Protein AF-A0A6N7NSV5-F1 (afdb_monomer_lite)

Radius of gyration: 31.96 Å; chains: 1; bounding box: 86×62×90 Å

Foldseek 3Di:
DDPPPDDPPLLVVLVVLLVCQQPDDLVVSLVVVVPDVQLVDPVSVQSSLVSNLVCLLVDQGAGALSSLVSSCVSNVVVPPPPPDDPVSSVVSSLLNNLLSCLQVLVLVVNQVSCVVVVLDHDDSVLSSVLSVQFQDDDDLVVLLVQPLDVVNLVSNVSVVCSSCVNVVHDHHPNGDPVSVVLSVVCPDLQDQDPSQLSSLLVNLQVVLVVLQVVLVVVLVVCVVVVNNPSSVCSNVVSNVVSVVSNVCSNCVSVVSNLLCLLAPDLDPDPCSVVSLCPLLVLLVVLCCCVPVVVNNVVSLVSLVVSLVSLVSNVCVPVVNVPDDVVVCPVVVVCSSPSVSSSVNSVVSSVVVVVVVVVVVVVVPDDDPPPDPDD

Structure (mmCIF, N/CA/C/O backbone):
data_AF-A0A6N7NSV5-F1
#
_entry.id   AF-A0A6N7NSV5-F1
#
loop_
_atom_site.group_PDB
_atom_site.id
_atom_site.type_symbol
_atom_site.label_atom_id
_atom_site.label_alt_id
_atom_site.label_comp_id
_atom_site.label_asym_id
_atom_site.label_entity_id
_atom_site.label_seq_id
_atom_site.pdbx_PDB_ins_code
_atom_site.Cartn_x
_atom_site.Cartn_y
_atom_site.Cartn_z
_atom_site.occupancy
_atom_site.B_iso_or_equiv
_atom_site.auth_seq_id
_atom_site.auth_comp_id
_atom_site.auth_asym_id
_atom_site.auth_atom_id
_atom_site.pdbx_PDB_model_num
ATOM 1 N N . MET A 1 1 ? -36.010 12.211 45.198 1.00 38.59 1 MET A N 1
ATOM 2 C CA . MET A 1 1 ? -36.620 11.331 44.182 1.00 38.59 1 MET A CA 1
ATOM 3 C C . MET A 1 1 ? -37.329 12.228 43.184 1.00 38.59 1 MET A C 1
ATOM 5 O O . MET A 1 1 ? -38.408 12.709 43.490 1.00 38.59 1 MET A O 1
ATOM 9 N N . ALA A 1 2 ? -36.672 12.570 42.079 1.00 41.06 2 ALA A N 1
ATOM 10 C CA . ALA A 1 2 ? -37.303 13.319 40.998 1.00 41.06 2 ALA A CA 1
ATOM 11 C C . ALA A 1 2 ? -37.748 12.290 39.957 1.00 41.06 2 ALA A C 1
ATOM 13 O O . ALA A 1 2 ? -36.903 11.655 39.325 1.00 41.06 2 ALA A O 1
ATOM 14 N N . GLU A 1 3 ? -39.054 12.055 39.854 1.00 41.25 3 GLU A N 1
ATOM 15 C CA . GLU A 1 3 ? -39.609 11.305 38.733 1.00 41.25 3 GLU A CA 1
ATOM 16 C C . GLU A 1 3 ? -39.328 12.105 37.459 1.00 41.25 3 GLU A C 1
ATOM 18 O O . GLU A 1 3 ? -39.707 13.267 37.332 1.00 41.25 3 GLU A O 1
ATOM 23 N N . LEU A 1 4 ? -38.582 11.497 36.537 1.00 51.41 4 LEU A N 1
ATOM 24 C CA . LEU A 1 4 ? -38.362 12.023 35.194 1.00 51.41 4 LEU A CA 1
ATOM 25 C C . LEU A 1 4 ? -39.694 11.942 34.427 1.00 51.41 4 LEU A C 1
ATOM 27 O O . LEU A 1 4 ? -39.936 10.992 33.685 1.00 51.41 4 LEU A O 1
ATOM 31 N N . GLU A 1 5 ? -40.573 12.924 34.641 1.00 41.03 5 GLU A N 1
ATOM 32 C CA . GLU A 1 5 ? -41.811 13.159 33.885 1.00 41.03 5 GLU A CA 1
ATOM 33 C C . GLU A 1 5 ? -41.491 13.707 32.484 1.00 41.03 5 GLU A C 1
ATOM 35 O O . GLU A 1 5 ? -41.697 14.870 32.147 1.00 41.03 5 GLU A O 1
ATOM 40 N N . GLY A 1 6 ? -40.942 12.842 31.643 1.00 52.62 6 GLY A N 1
ATOM 41 C CA . GLY A 1 6 ? -40.734 13.082 30.224 1.00 52.62 6 GLY A CA 1
ATOM 42 C C . GLY A 1 6 ? -40.438 11.753 29.551 1.00 52.62 6 GLY A C 1
ATOM 43 O O . GLY A 1 6 ? -39.781 10.900 30.144 1.00 52.62 6 GLY A O 1
ATOM 44 N N . ALA A 1 7 ? -40.941 11.538 28.334 1.00 59.97 7 ALA A N 1
ATOM 45 C CA . ALA A 1 7 ? -40.645 10.330 27.571 1.00 59.97 7 ALA A CA 1
ATOM 46 C C . ALA A 1 7 ? -39.119 10.182 27.428 1.00 59.97 7 ALA A C 1
ATOM 48 O O . ALA A 1 7 ? -38.479 10.902 26.661 1.00 59.97 7 ALA A O 1
ATOM 49 N N . VAL A 1 8 ? -38.519 9.287 28.216 1.00 69.75 8 VAL A N 1
ATOM 50 C CA . VAL A 1 8 ? -37.073 9.065 28.204 1.00 69.75 8 VAL A CA 1
ATOM 51 C C . VAL A 1 8 ? -36.704 8.486 26.843 1.00 69.75 8 VAL A C 1
ATOM 53 O O . VAL A 1 8 ? -37.020 7.339 26.527 1.00 69.75 8 VAL A O 1
ATOM 56 N N . HIS A 1 9 ? -36.025 9.283 26.019 1.00 83.88 9 HIS A N 1
ATOM 57 C CA . HIS A 1 9 ? -35.506 8.838 24.730 1.00 83.88 9 HIS A CA 1
ATOM 58 C C . HIS A 1 9 ? -34.288 7.930 24.940 1.00 83.88 9 HIS A C 1
ATOM 60 O O . HIS A 1 9 ? -33.145 8.394 24.951 1.00 83.88 9 HIS A O 1
ATOM 66 N N . VAL A 1 10 ? -34.545 6.631 25.111 1.00 85.50 10 VAL A N 1
ATOM 67 C CA . VAL A 1 10 ? -33.542 5.581 25.370 1.00 85.50 10 VAL A CA 1
ATOM 68 C C . VAL A 1 10 ? -32.403 5.604 24.340 1.00 85.50 10 VAL A C 1
ATOM 70 O O . VAL A 1 10 ? -31.232 5.643 24.712 1.00 85.50 10 VAL A O 1
ATOM 73 N N . SER A 1 11 ? -32.727 5.682 23.046 1.00 85.56 11 SER A N 1
ATOM 74 C CA . SER A 1 11 ? -31.734 5.730 21.961 1.00 85.56 11 SER A CA 1
ATOM 75 C C . SER A 1 11 ? -30.864 6.992 21.990 1.00 85.56 11 SER A C 1
ATOM 77 O O . SER A 1 11 ? -29.663 6.924 21.731 1.00 85.56 11 SER A O 1
ATOM 79 N N . GLY A 1 12 ? -31.437 8.143 22.356 1.00 87.38 12 GLY A N 1
ATOM 80 C CA . GLY A 1 12 ? -30.693 9.397 22.497 1.00 87.38 12 GLY A CA 1
ATOM 81 C C . GLY A 1 12 ? -29.683 9.355 23.647 1.00 87.38 12 GLY A C 1
ATOM 82 O O . GLY A 1 12 ? -28.569 9.868 23.516 1.00 87.38 12 GLY A O 1
ATOM 83 N N . HIS A 1 13 ? -30.035 8.685 24.749 1.00 89.94 13 HIS A N 1
ATOM 84 C CA . HIS A 1 13 ? -29.124 8.476 25.876 1.00 89.94 13 HIS A CA 1
ATOM 85 C C . HIS A 1 13 ? -28.001 7.505 25.510 1.00 89.94 13 HIS A C 1
ATOM 87 O O . HIS A 1 13 ? -26.841 7.821 25.761 1.00 89.94 13 HIS A O 1
ATOM 93 N N . ALA A 1 14 ? -28.316 6.389 24.841 1.00 89.06 14 ALA A N 1
ATOM 94 C CA . ALA A 1 14 ? -27.307 5.453 24.343 1.00 89.06 14 ALA A CA 1
ATOM 95 C C . ALA A 1 14 ? -26.290 6.151 23.421 1.00 89.06 14 ALA A C 1
ATOM 97 O O . ALA A 1 14 ? -25.083 6.038 23.628 1.00 89.06 14 ALA A O 1
ATOM 98 N N . HIS A 1 15 ? -26.757 6.964 22.468 1.00 89.00 15 HIS A N 1
ATOM 99 C CA . HIS A 1 15 ? -25.872 7.718 21.578 1.00 89.00 15 HIS A CA 1
ATOM 100 C C . HIS A 1 15 ? -25.002 8.739 22.333 1.00 89.00 15 HIS A C 1
ATOM 102 O O . HIS A 1 15 ? -23.819 8.896 22.033 1.00 89.00 15 HIS A O 1
ATOM 108 N N . THR A 1 16 ? -25.564 9.412 23.341 1.00 91.12 16 THR A N 1
ATOM 109 C CA . THR A 1 16 ? -24.829 10.377 24.173 1.00 91.12 16 THR A CA 1
ATOM 110 C C . THR A 1 16 ? -23.742 9.693 24.999 1.00 91.12 16 THR A C 1
ATOM 112 O O . THR A 1 16 ? -22.601 10.151 24.993 1.00 91.12 16 THR A O 1
ATOM 115 N N . ILE A 1 17 ? -24.068 8.574 25.652 1.00 92.25 17 ILE A N 1
ATOM 116 C CA . ILE A 1 17 ? -23.113 7.774 26.430 1.00 92.25 17 ILE A CA 1
ATOM 117 C C . ILE A 1 17 ? -21.977 7.294 25.530 1.00 92.25 17 ILE A C 1
ATOM 119 O O . ILE A 1 17 ? -20.809 7.453 25.870 1.00 92.25 17 ILE A O 1
ATOM 123 N N . LEU A 1 18 ? -22.307 6.771 24.350 1.00 90.44 18 LEU A N 1
ATOM 124 C CA . LEU A 1 18 ? -21.326 6.260 23.402 1.00 90.44 18 LEU A CA 1
ATOM 125 C C . LEU A 1 18 ? -20.428 7.369 22.835 1.00 90.44 18 LEU A C 1
ATOM 127 O O . LEU A 1 18 ? -19.223 7.178 22.679 1.00 90.44 18 LEU A O 1
ATOM 131 N N . ARG A 1 19 ? -20.986 8.559 22.587 1.00 90.00 19 ARG A N 1
ATOM 132 C CA . ARG A 1 19 ? -20.214 9.745 22.198 1.00 90.00 19 ARG A CA 1
ATOM 133 C C . ARG A 1 19 ? -19.254 10.186 23.305 1.00 90.00 19 ARG A C 1
ATOM 135 O O . ARG A 1 19 ? -18.106 10.501 23.007 1.00 90.00 19 ARG A O 1
ATOM 142 N N . MET A 1 20 ? -19.693 10.194 24.562 1.00 91.44 20 MET A N 1
ATOM 143 C CA . MET A 1 20 ? -18.826 10.519 25.700 1.00 91.44 20 MET A CA 1
ATOM 144 C C . MET A 1 20 ? -17.740 9.458 25.901 1.00 91.44 20 MET A C 1
ATOM 146 O O . MET A 1 20 ? -16.581 9.811 26.086 1.00 91.44 20 MET A O 1
ATOM 150 N N . ALA A 1 21 ? -18.068 8.174 25.742 1.00 89.75 21 ALA A N 1
ATOM 151 C CA . ALA A 1 21 ? -17.100 7.078 25.805 1.00 89.75 21 ALA A CA 1
ATOM 152 C C . ALA A 1 21 ? -16.013 7.170 24.718 1.00 89.75 21 ALA A C 1
ATOM 154 O O . ALA A 1 21 ? -14.893 6.705 24.927 1.00 89.75 21 ALA A O 1
ATOM 155 N N . HIS A 1 22 ? -16.332 7.758 23.563 1.00 87.25 22 HIS A N 1
ATOM 156 C CA . HIS A 1 22 ? -15.380 8.004 22.481 1.00 87.25 22 HIS A CA 1
ATOM 157 C C . HIS A 1 22 ? -14.477 9.224 22.745 1.00 87.25 22 HIS A C 1
ATOM 159 O O . HIS A 1 22 ? -13.289 9.187 22.435 1.00 87.25 22 HIS A O 1
ATOM 165 N N . LEU A 1 23 ? -15.031 10.306 23.306 1.00 87.56 23 LEU A N 1
ATOM 166 C CA . LEU A 1 23 ? -14.337 11.594 23.444 1.00 87.56 23 LEU A CA 1
ATOM 167 C C . LEU A 1 23 ? -13.566 11.759 24.761 1.00 87.56 23 LEU A C 1
ATOM 169 O O . LEU A 1 23 ? -12.602 12.522 24.803 1.00 87.56 23 LEU A O 1
ATOM 173 N N . SER A 1 24 ? -14.003 11.103 25.835 1.00 88.38 24 SER A N 1
ATOM 174 C CA . SER A 1 24 ? -13.478 11.320 27.185 1.00 88.38 24 SER A CA 1
ATOM 175 C C . SER A 1 24 ? -12.367 10.341 27.558 1.00 88.38 24 SER A C 1
ATOM 177 O O . SER A 1 24 ? -12.357 9.176 27.148 1.00 88.38 24 SER A O 1
ATOM 179 N N . SER A 1 25 ? -11.448 10.813 28.402 1.00 87.44 25 SER A N 1
ATOM 180 C CA . SER A 1 25 ? -10.488 9.945 29.080 1.00 87.44 25 SER A CA 1
ATOM 181 C C . SER A 1 25 ? -11.218 8.991 30.046 1.00 87.44 25 SER A C 1
ATOM 183 O O . SER A 1 25 ? -12.318 9.317 30.502 1.00 87.44 25 SER A O 1
ATOM 185 N N . PRO A 1 26 ? -10.635 7.832 30.401 1.00 86.31 26 PRO A N 1
ATOM 186 C CA . PRO A 1 26 ? -11.238 6.933 31.390 1.00 86.31 26 PRO A CA 1
ATOM 187 C C . PRO A 1 26 ? -11.427 7.560 32.771 1.00 86.31 26 PRO A C 1
ATOM 189 O O . PRO A 1 26 ? -12.375 7.212 33.474 1.00 86.31 26 PRO A O 1
ATOM 192 N N . GLU A 1 27 ? -10.552 8.499 33.134 1.00 89.12 27 GLU A N 1
ATOM 193 C CA . GLU A 1 27 ? -10.587 9.226 34.407 1.00 89.12 27 GLU A CA 1
ATOM 194 C C . GLU A 1 27 ? -11.805 10.155 34.492 1.00 89.12 27 GLU A C 1
ATOM 196 O O . GLU A 1 27 ? -12.426 10.257 35.546 1.00 89.12 27 GLU A O 1
ATOM 201 N N . ASP A 1 28 ? -12.199 10.764 33.370 1.00 91.06 28 ASP A N 1
ATOM 202 C CA . ASP A 1 28 ? -13.363 11.655 33.298 1.00 91.06 28 ASP A CA 1
ATOM 203 C C . ASP A 1 28 ? -14.666 10.894 33.009 1.00 91.06 28 ASP A C 1
ATOM 205 O O . ASP A 1 28 ? -15.747 11.272 33.469 1.00 91.06 28 ASP A O 1
ATOM 209 N N . PHE A 1 29 ? -14.578 9.817 32.222 1.00 93.75 29 PHE A N 1
ATOM 210 C CA . PHE A 1 29 ? -15.745 9.086 31.739 1.00 93.75 29 PHE A CA 1
ATOM 211 C C . PHE A 1 29 ? -16.461 8.315 32.852 1.00 93.75 29 PHE A C 1
ATOM 213 O O . PHE A 1 29 ? -17.689 8.339 32.901 1.00 93.75 29 PHE A O 1
ATOM 220 N N . GLY A 1 30 ? -15.721 7.665 33.757 1.00 91.25 30 GLY A N 1
ATOM 221 C CA . GLY A 1 30 ? -16.299 6.912 34.878 1.00 91.25 30 GLY A CA 1
ATOM 222 C C . GLY A 1 30 ? -17.195 7.772 35.782 1.00 91.25 30 GLY A C 1
ATOM 223 O O . GLY A 1 30 ? -18.387 7.477 35.892 1.00 91.25 30 GLY A O 1
ATOM 224 N N . PRO A 1 31 ? -16.680 8.878 36.356 1.00 92.62 31 PRO A N 1
ATOM 225 C CA . PRO A 1 31 ? -17.475 9.791 37.178 1.00 92.62 31 PRO A CA 1
ATOM 226 C C . PRO A 1 31 ? -18.673 10.390 36.433 1.00 92.62 31 PRO A C 1
ATOM 228 O O . PRO A 1 31 ? -19.754 10.535 37.002 1.00 92.62 31 PRO A O 1
ATOM 231 N N . TRP A 1 32 ? -18.514 10.716 35.145 1.00 94.62 32 TRP A N 1
ATOM 232 C CA . TRP A 1 32 ? -19.619 11.210 34.321 1.00 94.62 32 TRP A CA 1
ATOM 233 C C . TRP A 1 32 ? -20.720 10.153 34.131 1.00 94.62 32 TRP A C 1
ATOM 235 O O . TRP A 1 32 ? -21.911 10.463 34.242 1.00 94.62 32 TRP A O 1
ATOM 245 N N . LEU A 1 33 ? -20.334 8.897 33.882 1.00 93.25 33 LEU A N 1
ATOM 246 C CA . LEU A 1 33 ? -21.262 7.780 33.717 1.00 93.25 33 LEU A CA 1
ATOM 247 C C . LEU A 1 33 ? -22.051 7.534 35.010 1.00 93.25 33 LEU A C 1
ATOM 249 O O . LEU A 1 33 ? -23.274 7.414 34.970 1.00 93.25 33 LEU A O 1
ATOM 253 N N . GLU A 1 34 ? -21.376 7.548 36.160 1.00 90.44 34 GLU A N 1
ATOM 254 C CA . GLU A 1 34 ? -22.009 7.413 37.477 1.00 90.44 34 GLU A CA 1
ATOM 255 C C . GLU A 1 34 ? -22.939 8.580 37.813 1.00 90.44 34 GLU A C 1
ATOM 257 O O . GLU A 1 34 ? -23.978 8.367 38.430 1.00 90.44 34 GLU A O 1
ATOM 262 N N . ALA A 1 35 ? -22.620 9.801 37.381 1.00 89.69 35 ALA A N 1
ATOM 263 C CA . ALA A 1 35 ? -23.457 10.977 37.605 1.00 89.69 35 ALA A CA 1
ATOM 264 C C . ALA A 1 35 ? -24.702 11.037 36.697 1.00 89.69 35 ALA A C 1
ATOM 266 O O . ALA A 1 35 ? -25.540 11.924 36.870 1.00 89.69 35 ALA A O 1
ATOM 267 N N . THR A 1 36 ? -24.840 10.131 35.721 1.00 89.56 36 THR A N 1
ATOM 268 C CA . THR A 1 36 ? -25.920 10.171 34.726 1.00 89.56 36 THR A CA 1
ATOM 269 C C . THR A 1 36 ? -27.256 9.695 35.330 1.00 89.56 36 THR A C 1
ATOM 271 O O . THR A 1 36 ? -27.431 8.494 35.554 1.00 89.56 36 THR A O 1
ATOM 274 N N . PRO A 1 37 ? -28.268 10.574 35.512 1.00 85.56 37 PRO A N 1
ATOM 275 C CA . PRO A 1 37 ? -29.469 10.242 36.291 1.00 85.56 37 PRO A CA 1
ATOM 276 C C . PRO A 1 37 ? -30.321 9.110 35.703 1.00 85.56 37 PRO A C 1
ATOM 278 O O . PRO A 1 37 ? -30.968 8.367 36.440 1.00 85.56 37 PRO A O 1
ATOM 281 N N . VAL A 1 38 ? -30.321 8.948 34.373 1.00 85.62 38 VAL A N 1
ATOM 282 C CA . VAL A 1 38 ? -31.111 7.902 33.698 1.00 85.62 38 VAL A CA 1
ATOM 283 C C . VAL A 1 38 ? -30.653 6.492 34.091 1.00 85.62 38 VAL A C 1
ATOM 285 O O . VAL A 1 38 ? -31.461 5.564 34.105 1.00 85.62 38 VAL A O 1
ATOM 288 N N . LEU A 1 39 ? -29.371 6.341 34.445 1.00 87.81 39 LEU A N 1
ATOM 289 C CA . LEU A 1 39 ? -28.756 5.063 34.801 1.00 87.81 39 LEU A CA 1
ATOM 290 C C . LEU A 1 39 ? -29.026 4.666 36.257 1.00 87.81 39 LEU A C 1
ATOM 292 O O . LEU A 1 39 ? -28.782 3.522 36.628 1.00 87.81 39 LEU A O 1
ATOM 296 N N . TRP A 1 40 ? -29.574 5.567 37.079 1.00 86.38 40 TRP A N 1
ATOM 297 C CA . TRP A 1 40 ? -30.006 5.252 38.448 1.00 86.38 40 TRP A CA 1
ATOM 298 C C . TRP A 1 40 ? -31.394 4.610 38.488 1.00 86.38 40 TRP A C 1
ATOM 300 O O . TRP A 1 40 ? -31.803 4.051 39.505 1.00 86.38 40 TRP A O 1
ATOM 310 N N . SER A 1 41 ? -32.139 4.674 37.382 1.00 86.31 41 SER A N 1
ATOM 311 C CA . SER A 1 41 ? -33.433 4.016 37.272 1.00 86.31 41 SER A CA 1
ATOM 312 C C . SER A 1 41 ? -33.265 2.530 36.972 1.00 86.31 41 SER A C 1
ATOM 314 O O . SER A 1 41 ? -32.778 2.160 35.905 1.00 86.31 41 SER A O 1
ATOM 316 N N . LEU A 1 42 ? -33.787 1.676 37.858 1.00 83.62 42 LEU A N 1
ATOM 317 C CA . LEU A 1 42 ? -33.860 0.225 37.637 1.00 83.62 42 LEU A CA 1
ATOM 318 C C . LEU A 1 42 ? -34.660 -0.151 36.378 1.00 83.62 42 LEU A C 1
ATOM 320 O O . LEU A 1 42 ? -34.434 -1.207 35.799 1.00 83.62 42 LEU A O 1
ATOM 324 N N . ARG A 1 43 ? -35.584 0.713 35.937 1.00 86.25 43 ARG A N 1
ATOM 325 C CA . ARG A 1 43 ? -36.400 0.484 34.738 1.00 86.25 43 ARG A CA 1
ATOM 326 C C . ARG A 1 43 ? -35.673 0.871 33.453 1.00 86.25 43 ARG A C 1
ATOM 328 O O . ARG A 1 43 ? -35.760 0.148 32.468 1.00 86.25 43 ARG A O 1
ATOM 335 N N . TYR A 1 44 ? -35.018 2.032 33.434 1.00 86.06 44 TYR A N 1
ATOM 336 C CA . TYR A 1 44 ? -34.428 2.567 32.202 1.00 86.06 44 TYR A CA 1
ATOM 337 C C . TYR A 1 44 ? -33.003 2.081 31.954 1.00 86.06 44 TYR A C 1
ATOM 339 O O . TYR A 1 44 ? -32.607 1.988 30.796 1.00 86.06 44 TYR A O 1
ATOM 347 N N . LYS A 1 45 ? -32.248 1.728 33.002 1.00 89.31 45 LYS A N 1
ATOM 348 C CA . LYS A 1 45 ? -30.865 1.260 32.868 1.00 89.31 45 LYS A CA 1
ATOM 349 C C . LYS A 1 45 ? -30.730 0.031 31.946 1.00 89.31 45 LYS A C 1
ATOM 351 O O . LYS A 1 45 ? -29.911 0.121 31.034 1.00 89.31 45 LYS A O 1
ATOM 356 N N . PRO A 1 46 ? -31.539 -1.044 32.070 1.00 87.69 46 PRO A N 1
ATOM 357 C CA . PRO A 1 46 ? -31.448 -2.185 31.152 1.00 87.69 46 PRO A CA 1
ATOM 358 C C . PRO A 1 46 ? -31.788 -1.805 29.705 1.00 87.69 46 PRO A C 1
ATOM 360 O O . PRO A 1 46 ? -31.042 -2.127 28.790 1.00 87.69 46 PRO A O 1
ATOM 363 N N . LEU A 1 47 ? -32.847 -1.008 29.500 1.00 88.81 47 LEU A N 1
ATOM 364 C CA . LEU A 1 47 ? -33.268 -0.555 28.165 1.00 88.81 47 LEU A CA 1
ATOM 365 C C . LEU A 1 47 ? -32.195 0.297 27.470 1.00 88.81 47 LEU A C 1
ATOM 367 O O . LEU A 1 47 ? -31.988 0.183 26.262 1.00 88.81 47 LEU A O 1
ATOM 371 N N . VAL A 1 48 ? -31.519 1.170 28.225 1.00 90.25 48 VAL A N 1
ATOM 372 C CA . VAL A 1 48 ? -30.383 1.956 27.722 1.00 90.25 48 VAL A CA 1
ATOM 373 C C . VAL A 1 48 ? -29.190 1.049 27.434 1.00 90.25 48 VAL A C 1
ATOM 375 O O . VAL A 1 48 ? -28.515 1.275 26.434 1.00 90.25 48 VAL A O 1
ATOM 378 N N . GLY A 1 49 ? -28.960 0.020 28.253 1.00 88.81 49 GLY A N 1
ATOM 379 C CA . GLY A 1 49 ? -27.932 -0.995 28.028 1.00 88.81 49 GLY A CA 1
ATOM 380 C C . GLY A 1 49 ? -28.130 -1.742 26.707 1.00 88.81 49 GLY A C 1
ATOM 381 O O . GLY A 1 49 ? -27.232 -1.741 25.867 1.00 88.81 49 GLY A O 1
ATOM 382 N N . ASP A 1 50 ? -29.324 -2.281 26.465 1.00 88.56 50 ASP A N 1
ATOM 383 C CA . ASP A 1 50 ? -29.650 -2.984 25.216 1.00 88.56 50 ASP A CA 1
ATOM 384 C C . ASP A 1 50 ? -29.486 -2.069 23.995 1.00 88.56 50 ASP A C 1
ATOM 386 O O . ASP A 1 50 ? -28.827 -2.416 23.011 1.00 88.56 50 ASP A O 1
ATOM 390 N N . ALA A 1 51 ? -30.016 -0.843 24.083 1.00 89.25 51 ALA A N 1
ATOM 391 C CA . ALA A 1 51 ? -29.874 0.147 23.021 1.00 89.25 51 ALA A CA 1
ATOM 392 C C . ALA A 1 51 ? -28.406 0.534 22.776 1.00 89.25 51 ALA A C 1
ATOM 394 O O . ALA A 1 51 ? -28.025 0.792 21.632 1.00 89.25 51 ALA A O 1
ATOM 395 N N . LEU A 1 52 ? -27.579 0.572 23.824 1.00 91.25 52 LEU A N 1
ATOM 396 C CA . LEU A 1 52 ? -26.152 0.864 23.735 1.00 91.25 52 LEU A CA 1
ATOM 397 C C . LEU A 1 52 ? -25.370 -0.297 23.112 1.00 91.25 52 LEU A C 1
ATOM 399 O O . LEU A 1 52 ? -24.495 -0.032 22.293 1.00 91.25 52 LEU A O 1
ATOM 403 N N . LEU A 1 53 ? -25.692 -1.556 23.428 1.00 88.69 53 LEU A N 1
ATOM 404 C CA . LEU A 1 53 ? -25.105 -2.728 22.763 1.00 88.69 53 LEU A CA 1
ATOM 405 C C . LEU A 1 53 ? -25.439 -2.756 21.276 1.00 88.69 53 LEU A C 1
ATOM 407 O O . LEU A 1 53 ? -24.554 -2.972 20.448 1.00 88.69 53 LEU A O 1
ATOM 411 N N . ASP A 1 54 ? -26.696 -2.498 20.921 1.00 88.38 54 ASP A N 1
ATOM 412 C CA . ASP A 1 54 ? -27.103 -2.425 19.521 1.00 88.38 54 ASP A CA 1
ATOM 413 C C . ASP A 1 54 ? -26.441 -1.252 18.799 1.00 88.38 54 ASP A C 1
ATOM 415 O O . ASP A 1 54 ? -26.045 -1.380 17.638 1.00 88.38 54 ASP A O 1
ATOM 419 N N . GLU A 1 55 ? -26.269 -0.118 19.478 1.00 88.12 55 GLU A N 1
ATOM 420 C CA . GLU A 1 55 ? -25.541 1.017 18.926 1.00 88.12 55 GLU A CA 1
ATOM 421 C C . GLU A 1 55 ? -24.036 0.734 18.824 1.00 88.12 55 GLU A C 1
ATOM 423 O O . GLU A 1 55 ? -23.445 1.081 17.816 1.00 88.12 55 GLU A O 1
ATOM 428 N N . LEU A 1 56 ? -23.385 0.045 19.762 1.00 87.94 56 LEU A N 1
ATOM 429 C CA . LEU A 1 56 ? -21.983 -0.395 19.633 1.00 87.94 56 LEU A CA 1
ATOM 430 C C . LEU A 1 56 ? -21.807 -1.441 18.518 1.00 87.94 56 LEU A C 1
ATOM 432 O O . LEU A 1 56 ? -20.792 -1.463 17.813 1.00 87.94 56 LEU A O 1
ATOM 436 N N . ALA A 1 57 ? -22.806 -2.304 18.331 1.00 84.75 57 ALA A N 1
ATOM 437 C CA . ALA A 1 57 ? -22.821 -3.299 17.269 1.00 84.75 57 ALA A CA 1
ATOM 438 C C . ALA A 1 57 ? -22.944 -2.644 15.883 1.00 84.75 57 ALA A C 1
ATOM 440 O O . ALA A 1 57 ? -22.268 -3.086 14.950 1.00 84.75 57 ALA A O 1
ATOM 441 N N . ARG A 1 58 ? -23.770 -1.594 15.760 1.00 84.19 58 ARG A N 1
ATOM 442 C CA . ARG A 1 58 ? -24.027 -0.862 14.507 1.00 84.19 58 ARG A CA 1
ATOM 443 C C . ARG A 1 58 ? -23.040 0.276 14.238 1.00 84.19 58 ARG A C 1
ATOM 445 O O . ARG A 1 58 ? -22.712 0.536 13.083 1.00 84.19 58 ARG A O 1
ATOM 452 N N . SER A 1 59 ? -22.591 0.971 15.275 1.00 76.19 59 SER A N 1
ATOM 453 C CA . SER A 1 59 ? -21.783 2.184 15.156 1.00 76.19 59 SER A CA 1
ATOM 454 C C . SER A 1 59 ? -20.344 1.877 14.765 1.00 76.19 59 SER A C 1
ATOM 456 O O . SER A 1 59 ? -19.829 0.758 14.868 1.00 76.19 59 SER A O 1
ATOM 458 N N . HIS A 1 60 ? -19.683 2.915 14.262 1.00 75.50 60 HIS A N 1
ATOM 459 C CA . HIS A 1 60 ? -18.288 2.847 13.851 1.00 75.50 60 HIS A CA 1
ATOM 460 C C . HIS A 1 60 ? -17.347 3.592 14.792 1.00 75.50 60 HIS A C 1
ATOM 462 O O . HIS A 1 60 ? -16.188 3.815 14.452 1.00 75.50 60 HIS A O 1
ATOM 468 N N . ASN A 1 61 ? -17.843 3.946 15.974 1.00 79.06 61 ASN A N 1
ATOM 469 C CA . ASN A 1 61 ? -17.107 4.758 16.923 1.00 79.06 61 ASN A CA 1
ATOM 470 C C . ASN A 1 61 ? -16.003 3.938 17.587 1.00 79.06 61 ASN A C 1
ATOM 472 O O . ASN A 1 61 ? -16.131 2.730 17.804 1.00 79.06 61 ASN A O 1
ATOM 476 N N . SER A 1 62 ? -14.902 4.614 17.878 1.00 83.88 62 SER A N 1
ATOM 477 C CA . SER A 1 62 ? -13.784 4.033 18.595 1.00 83.88 62 SER A CA 1
ATOM 478 C C . SER A 1 62 ? -13.981 4.218 20.098 1.00 83.88 62 SER A C 1
ATOM 480 O O . SER A 1 62 ? -14.387 5.287 20.551 1.00 83.88 62 SER A O 1
ATOM 482 N N . VAL A 1 63 ? -13.732 3.171 20.881 1.00 87.50 63 VAL A N 1
ATOM 483 C CA . VAL A 1 63 ? -13.865 3.211 22.344 1.00 87.50 63 VAL A CA 1
ATOM 484 C C . VAL A 1 63 ? -12.641 2.527 22.938 1.00 87.50 63 VAL A C 1
ATOM 486 O O . VAL A 1 63 ? -12.260 1.444 22.494 1.00 87.50 63 VAL A O 1
ATOM 489 N N . SER A 1 64 ? -11.994 3.166 23.913 1.00 87.00 64 SER A N 1
ATOM 490 C CA . SER A 1 64 ? -10.841 2.579 24.602 1.00 87.00 64 SER A CA 1
ATOM 491 C C . SER A 1 64 ? -11.260 1.336 25.396 1.00 87.00 64 SER A C 1
ATOM 493 O O . SER A 1 64 ? -12.393 1.253 25.876 1.00 87.00 64 SER A O 1
ATOM 495 N N . ALA A 1 65 ? -10.347 0.379 25.591 1.00 87.12 65 ALA A N 1
ATOM 496 C CA . ALA A 1 65 ? -10.635 -0.815 26.390 1.00 87.12 65 ALA A CA 1
ATOM 497 C C . ALA A 1 65 ? -11.053 -0.453 27.828 1.00 87.12 65 ALA A C 1
ATOM 499 O O . ALA A 1 65 ? -11.947 -1.077 28.393 1.00 87.12 65 ALA A O 1
ATOM 500 N N . ALA A 1 66 ? -10.472 0.611 28.393 1.00 89.44 66 ALA A N 1
ATOM 501 C CA . ALA A 1 66 ? -10.824 1.112 29.717 1.00 89.44 66 ALA A CA 1
ATOM 502 C C . ALA A 1 66 ? -12.263 1.661 29.784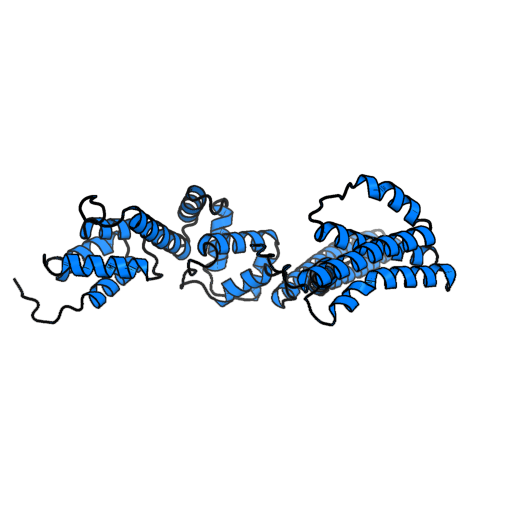 1.00 89.44 66 ALA A C 1
ATOM 504 O O . ALA A 1 66 ? -13.016 1.278 30.681 1.00 89.44 66 ALA A O 1
ATOM 505 N N . ASN A 1 67 ? -12.680 2.492 28.819 1.00 91.75 67 ASN A N 1
ATOM 506 C CA . ASN A 1 67 ? -14.054 3.014 28.764 1.00 91.75 67 ASN A CA 1
ATOM 507 C C . ASN A 1 67 ? -15.061 1.894 28.494 1.00 91.75 67 ASN A C 1
ATOM 509 O O . ASN A 1 67 ? -16.144 1.876 29.074 1.00 91.75 67 ASN A O 1
ATOM 513 N N . MET A 1 68 ? -14.683 0.918 27.670 1.00 91.38 68 MET A N 1
ATOM 514 C CA . MET A 1 68 ? -15.492 -0.268 27.425 1.00 91.38 68 MET A CA 1
ATOM 515 C C . MET A 1 68 ? -15.650 -1.120 28.694 1.00 91.38 68 MET A C 1
ATOM 517 O O . MET A 1 68 ? -16.756 -1.543 29.010 1.00 91.38 68 MET A O 1
ATOM 521 N N . GLY A 1 69 ? -14.590 -1.298 29.485 1.00 89.88 69 GLY A N 1
ATOM 522 C CA . GLY A 1 69 ? -14.669 -1.972 30.783 1.00 89.88 69 GLY A CA 1
ATOM 523 C C . GLY A 1 69 ? -15.514 -1.217 31.818 1.00 89.88 69 GLY A C 1
ATOM 524 O O . GLY A 1 69 ? -16.126 -1.836 32.684 1.00 89.88 69 GLY A O 1
ATOM 525 N N . LEU A 1 70 ? -15.582 0.118 31.751 1.00 91.88 70 LEU A N 1
ATOM 526 C CA . LEU A 1 70 ? -16.513 0.913 32.566 1.00 91.88 70 LEU A CA 1
ATOM 527 C C . LEU A 1 70 ? -17.969 0.704 32.131 1.00 91.88 70 LEU A C 1
ATOM 529 O O . LEU A 1 70 ? -18.836 0.540 32.984 1.00 91.88 70 LEU A O 1
ATOM 533 N N . LEU A 1 71 ? -18.233 0.651 30.823 1.00 92.38 71 LEU A N 1
ATOM 534 C CA . LEU A 1 71 ? -19.561 0.343 30.288 1.00 92.38 71 LEU A CA 1
ATOM 535 C C . LEU A 1 71 ? -20.013 -1.073 30.662 1.00 92.38 71 LEU A C 1
ATOM 537 O O . LEU A 1 71 ? -21.119 -1.225 31.170 1.00 92.38 71 LEU A O 1
ATOM 541 N N . ALA A 1 72 ? -19.155 -2.079 30.469 1.00 90.00 72 ALA A N 1
ATOM 542 C CA . ALA A 1 72 ? -19.466 -3.468 30.803 1.00 90.00 72 ALA A CA 1
ATOM 543 C C . ALA A 1 72 ? -19.863 -3.603 32.281 1.00 90.00 72 ALA A C 1
ATOM 545 O O . ALA A 1 72 ? -20.976 -4.032 32.560 1.00 90.00 72 ALA A O 1
ATOM 546 N N . ARG A 1 73 ? -19.038 -3.075 33.197 1.00 90.00 73 ARG A N 1
ATOM 547 C CA . ARG A 1 73 ? -19.328 -3.066 34.642 1.00 90.00 73 ARG A CA 1
ATOM 548 C C . ARG A 1 73 ? -20.571 -2.262 35.010 1.00 90.00 73 ARG A C 1
ATOM 550 O O . ARG A 1 73 ? -21.295 -2.621 35.931 1.00 90.00 73 ARG A O 1
ATOM 557 N N . CYS A 1 74 ? -20.820 -1.142 34.328 1.00 89.31 74 CYS A N 1
ATOM 558 C CA . CYS A 1 74 ? -21.998 -0.325 34.602 1.00 89.31 74 CYS A CA 1
ATOM 559 C C . CYS A 1 74 ? -23.281 -1.092 34.272 1.00 89.31 74 CYS A C 1
ATOM 561 O O . CYS A 1 74 ? -24.233 -1.026 35.049 1.00 89.31 74 CYS A O 1
ATOM 563 N N . PHE A 1 75 ? -23.310 -1.814 33.152 1.00 88.94 75 PHE A N 1
ATOM 564 C CA . PHE A 1 75 ? -24.504 -2.498 32.657 1.00 88.94 75 PHE A CA 1
ATOM 565 C C . PHE A 1 75 ? -24.573 -3.997 32.978 1.00 88.94 75 PHE A C 1
ATOM 567 O O . PHE A 1 75 ? -25.608 -4.575 32.677 1.00 88.94 75 PHE A O 1
ATOM 574 N N . GLY A 1 76 ? -23.547 -4.585 33.602 1.00 85.75 76 GLY A N 1
ATOM 575 C CA . GLY A 1 76 ? -23.505 -6.008 33.971 1.00 85.75 76 GLY A CA 1
ATOM 576 C C . GLY A 1 76 ? -23.103 -6.951 32.832 1.00 85.75 76 GLY A C 1
ATOM 577 O O . GLY A 1 76 ? -23.174 -8.165 32.969 1.00 85.75 76 GLY A O 1
ATOM 578 N N . TRP A 1 77 ? -22.631 -6.432 31.693 1.00 86.88 77 TRP A N 1
ATOM 579 C CA . TRP A 1 77 ? -22.337 -7.265 30.516 1.00 86.88 77 TRP A CA 1
ATOM 580 C C . TRP A 1 77 ? -21.168 -8.238 30.705 1.00 86.88 77 TRP A C 1
ATOM 582 O O . TRP A 1 77 ? -20.975 -9.128 29.880 1.00 86.88 77 TRP A O 1
ATOM 592 N N . ASP A 1 78 ? -20.352 -8.035 31.738 1.00 78.56 78 ASP A N 1
ATOM 593 C CA . ASP A 1 78 ? -19.293 -8.944 32.162 1.00 78.56 78 ASP A CA 1
ATOM 594 C C . ASP A 1 78 ? -19.800 -10.121 33.019 1.00 78.56 78 ASP A C 1
ATOM 596 O O . ASP A 1 78 ? -19.058 -11.089 33.206 1.00 78.56 78 ASP A O 1
ATOM 600 N N . ASP A 1 79 ? -21.062 -10.101 33.460 1.00 80.50 79 ASP A N 1
ATOM 601 C CA . ASP A 1 79 ? -21.688 -11.198 34.193 1.00 80.50 79 ASP A CA 1
ATOM 602 C C . ASP A 1 79 ? -22.321 -12.232 33.244 1.00 80.50 79 ASP A C 1
ATOM 604 O O . ASP A 1 79 ? -23.170 -11.942 32.401 1.00 80.50 79 ASP A O 1
ATOM 608 N N . VAL A 1 80 ? -21.968 -13.507 33.441 1.00 63.81 80 VAL A N 1
ATOM 609 C CA . VAL A 1 80 ? -22.435 -14.654 32.625 1.00 63.81 80 VAL A CA 1
ATOM 610 C C . VAL A 1 80 ? -23.967 -14.838 32.672 1.00 63.81 80 VAL A C 1
ATOM 612 O O . VAL A 1 80 ? -24.536 -15.592 31.884 1.00 63.81 80 VAL A O 1
ATOM 615 N N . HIS A 1 81 ? -24.658 -14.185 33.608 1.00 63.91 81 HIS A N 1
ATOM 616 C CA . HIS A 1 81 ? -26.096 -14.342 33.844 1.00 63.91 81 HIS A CA 1
ATOM 617 C C . HIS A 1 81 ? -26.975 -13.323 33.107 1.00 63.91 81 HIS A C 1
ATOM 619 O O . HIS A 1 81 ? -28.186 -13.528 33.045 1.00 63.91 81 HIS A O 1
ATOM 625 N N . ASP A 1 82 ? -26.390 -12.295 32.486 1.00 67.62 82 ASP A N 1
ATOM 626 C CA . ASP A 1 82 ? -27.141 -11.225 31.811 1.00 67.62 82 ASP A CA 1
ATOM 627 C C . ASP A 1 82 ? -27.663 -11.611 30.415 1.00 67.62 82 ASP A C 1
ATOM 629 O O . ASP A 1 82 ? -28.337 -10.828 29.748 1.00 67.62 82 ASP A O 1
ATOM 633 N N . GLY A 1 83 ? -27.387 -12.836 29.953 1.00 69.62 83 GLY A N 1
ATOM 634 C CA . GLY A 1 83 ? -27.912 -13.363 28.687 1.00 69.62 83 GLY A CA 1
ATOM 635 C C . GLY A 1 83 ? -27.313 -12.722 27.428 1.00 69.62 83 GLY A C 1
ATOM 636 O O . GLY A 1 83 ? -27.730 -13.057 26.318 1.00 69.62 83 GLY A O 1
ATOM 637 N N . VAL A 1 84 ? -26.327 -11.831 27.579 1.00 79.62 84 VAL A N 1
ATOM 638 C CA . VAL A 1 84 ? -25.539 -11.278 26.474 1.00 79.62 84 VAL A CA 1
ATOM 639 C C . VAL A 1 84 ? -24.573 -12.347 25.970 1.00 79.62 84 VAL A C 1
ATOM 641 O O . VAL A 1 84 ? -23.837 -12.952 26.744 1.00 79.62 84 VAL A O 1
ATOM 644 N N . ASP A 1 85 ? -24.564 -12.569 24.657 1.00 82.94 85 ASP A N 1
ATOM 645 C CA . ASP A 1 85 ? -23.621 -13.484 24.015 1.00 82.94 85 ASP A CA 1
ATOM 646 C C . ASP A 1 85 ? -22.169 -12.994 24.235 1.00 82.94 85 ASP A C 1
ATOM 648 O O . ASP A 1 85 ? -21.812 -11.910 23.743 1.00 82.94 85 ASP A O 1
ATOM 652 N N . PRO A 1 86 ? -21.328 -13.761 24.960 1.00 81.88 86 PRO A N 1
ATOM 653 C CA . PRO A 1 86 ? -19.969 -13.348 25.296 1.00 81.88 86 PRO A CA 1
ATOM 654 C C . PRO A 1 86 ? -19.088 -13.190 24.053 1.00 81.88 86 PRO A C 1
ATOM 656 O O . PRO A 1 86 ? -18.252 -12.284 24.011 1.00 81.88 86 PRO A O 1
ATOM 659 N N . ASP A 1 87 ? -19.309 -13.993 23.009 1.00 84.12 87 ASP A N 1
ATOM 660 C CA . ASP A 1 87 ? -18.533 -13.916 21.770 1.00 84.12 87 ASP A CA 1
ATOM 661 C C . ASP A 1 87 ? -18.897 -12.646 20.991 1.00 84.12 87 ASP A C 1
ATOM 663 O O . ASP A 1 87 ? -18.026 -11.924 20.485 1.00 84.12 87 ASP A O 1
ATOM 667 N N . ARG A 1 88 ? -20.194 -12.308 20.953 1.00 84.44 88 ARG A N 1
ATOM 668 C CA . ARG A 1 88 ? -20.670 -11.048 20.368 1.00 84.44 88 ARG A CA 1
ATOM 669 C C . ARG A 1 88 ? -20.077 -9.853 21.106 1.00 84.44 88 ARG A C 1
ATOM 671 O O . ARG A 1 88 ? -19.584 -8.934 20.446 1.00 84.44 88 ARG A O 1
ATOM 678 N N . LEU A 1 89 ? -20.080 -9.861 22.438 1.00 86.25 89 LEU A N 1
ATOM 679 C CA . LEU A 1 89 ? -19.498 -8.783 23.233 1.00 86.25 89 LEU A CA 1
ATOM 680 C C . LEU A 1 89 ? -17.991 -8.654 22.978 1.00 86.25 89 LEU A C 1
ATOM 682 O O . LEU A 1 89 ? -17.536 -7.564 22.631 1.00 86.25 89 LEU A O 1
ATOM 686 N N . ALA A 1 90 ? -17.232 -9.751 23.040 1.00 85.56 90 ALA A N 1
ATOM 687 C CA . ALA A 1 90 ? -15.796 -9.754 22.760 1.00 85.56 90 ALA A CA 1
ATOM 688 C C . ALA A 1 90 ? -15.480 -9.196 21.359 1.00 85.56 90 ALA A C 1
ATOM 690 O O . ALA A 1 90 ? -14.554 -8.395 21.195 1.00 85.56 90 ALA A O 1
ATOM 691 N N . SER A 1 91 ? -16.295 -9.536 20.353 1.00 84.88 91 SER A N 1
ATOM 692 C CA . SER A 1 91 ? -16.142 -9.009 18.991 1.00 84.88 91 SER A CA 1
ATOM 693 C C . SER A 1 91 ? -16.344 -7.488 18.912 1.00 84.88 91 SER A C 1
ATOM 695 O O . SER A 1 91 ? -15.583 -6.794 18.231 1.00 84.88 91 SER A O 1
ATOM 697 N N . ILE A 1 92 ? -17.333 -6.953 19.639 1.00 86.75 92 ILE A N 1
ATOM 698 C CA . ILE A 1 92 ? -17.627 -5.517 19.708 1.00 86.75 92 ILE A CA 1
ATOM 699 C C . ILE A 1 92 ? -16.480 -4.781 20.408 1.00 86.75 92 ILE A C 1
ATOM 701 O O . ILE A 1 92 ? -16.017 -3.756 19.898 1.00 86.75 92 ILE A O 1
ATOM 705 N N . GLN A 1 93 ? -15.992 -5.322 21.529 1.00 87.31 93 GLN A N 1
ATOM 706 C CA . GLN A 1 93 ? -14.896 -4.740 22.303 1.00 87.31 93 GLN A CA 1
ATOM 707 C C . GLN A 1 93 ? -13.591 -4.708 21.496 1.00 87.31 93 GLN A C 1
ATOM 709 O O . GLN A 1 93 ? -12.994 -3.640 21.351 1.00 87.31 93 GLN A O 1
ATOM 714 N N . SER A 1 94 ? -13.188 -5.839 20.902 1.00 85.69 94 SER A N 1
ATOM 715 C CA . SER A 1 94 ? -11.992 -5.939 20.048 1.00 85.69 94 SER A CA 1
ATOM 716 C C . SER A 1 94 ? -12.045 -4.930 18.895 1.00 85.69 94 SER A C 1
ATOM 718 O O . SER A 1 94 ? -11.094 -4.176 18.672 1.00 85.69 94 SER A O 1
ATOM 720 N N . ARG A 1 95 ? -13.190 -4.835 18.205 1.00 86.50 95 ARG A N 1
ATOM 721 C CA . ARG A 1 95 ? -13.379 -3.903 17.085 1.00 86.50 95 ARG A CA 1
ATOM 722 C C . ARG A 1 95 ? -13.300 -2.437 17.513 1.00 86.50 95 ARG A C 1
ATOM 724 O O . ARG A 1 95 ? -12.605 -1.647 16.868 1.00 86.50 95 ARG A O 1
ATOM 731 N N . GLY A 1 96 ? -14.011 -2.059 18.577 1.00 87.00 96 GLY A N 1
ATOM 732 C CA . GLY A 1 96 ? -14.015 -0.687 19.095 1.00 87.00 96 GLY A CA 1
ATOM 733 C C . GLY A 1 96 ? -12.629 -0.251 19.573 1.00 87.00 96 GLY A C 1
ATOM 734 O O . GLY A 1 96 ? -12.171 0.846 19.236 1.00 87.00 96 GLY A O 1
ATOM 735 N N . HIS A 1 97 ? -11.932 -1.151 20.269 1.00 87.62 97 HIS A N 1
ATOM 736 C CA . HIS A 1 97 ? -10.602 -0.900 20.801 1.00 87.62 97 HIS A CA 1
ATOM 737 C C . HIS A 1 97 ? -9.533 -0.807 19.708 1.00 87.62 97 HIS A C 1
ATOM 739 O O . HIS A 1 97 ? -8.712 0.110 19.733 1.00 87.62 97 HIS A O 1
ATOM 745 N N . ARG A 1 98 ? -9.580 -1.671 18.685 1.00 87.50 98 ARG A N 1
ATOM 746 C CA . ARG A 1 98 ? -8.654 -1.587 17.546 1.00 87.50 98 ARG A CA 1
ATOM 747 C C . ARG A 1 98 ? -8.757 -0.248 16.822 1.00 87.50 98 ARG A C 1
ATOM 749 O O . ARG A 1 98 ? -7.735 0.358 16.498 1.00 87.50 98 ARG A O 1
ATOM 756 N N . ARG A 1 99 ? -9.979 0.234 16.575 1.00 87.56 99 ARG A N 1
ATOM 757 C CA . ARG A 1 99 ? -10.186 1.560 15.974 1.00 87.56 99 ARG A CA 1
ATOM 758 C C . ARG A 1 99 ? -9.631 2.663 16.852 1.00 87.56 99 ARG A C 1
ATOM 760 O O . ARG A 1 99 ? -8.991 3.572 16.338 1.00 87.56 99 ARG A O 1
ATOM 767 N N . TRP A 1 100 ? -9.824 2.552 18.162 1.00 88.81 100 TRP A N 1
ATOM 768 C CA . TRP A 1 100 ? -9.293 3.528 19.104 1.00 88.81 100 TRP A CA 1
ATOM 769 C C . TRP A 1 100 ? -7.761 3.543 19.080 1.00 88.81 100 TRP A C 1
ATOM 771 O O . TRP A 1 100 ? -7.165 4.616 19.005 1.00 88.81 100 TRP A O 1
ATOM 781 N N . ALA A 1 101 ? -7.108 2.378 19.029 1.00 88.81 101 ALA A N 1
ATOM 782 C CA . ALA A 1 101 ? -5.654 2.275 18.894 1.00 88.81 101 ALA A CA 1
ATOM 783 C C . ALA A 1 101 ? -5.144 2.862 17.559 1.00 88.81 101 ALA A C 1
ATOM 785 O O . ALA A 1 101 ? -4.098 3.512 17.515 1.00 88.81 101 ALA A O 1
ATOM 786 N N . ALA A 1 102 ? -5.900 2.689 16.470 1.00 87.19 102 ALA A N 1
ATOM 787 C CA . ALA A 1 102 ? -5.577 3.272 15.169 1.00 87.19 102 ALA A CA 1
ATOM 788 C C . ALA A 1 102 ? -5.756 4.806 15.135 1.00 87.19 102 ALA A C 1
ATOM 790 O O . ALA A 1 102 ? -4.912 5.505 14.574 1.00 87.19 102 ALA A O 1
ATOM 791 N N . GLU A 1 103 ? -6.817 5.338 15.748 1.00 86.81 103 GLU A N 1
ATOM 792 C CA . GLU A 1 103 ? -7.113 6.780 15.801 1.00 86.81 103 GLU A CA 1
ATOM 793 C C . GLU A 1 103 ? -6.188 7.540 16.750 1.00 86.81 103 GLU A C 1
ATOM 795 O O . GLU A 1 103 ? -5.666 8.593 16.387 1.00 86.81 103 GLU A O 1
ATOM 800 N N . SER A 1 104 ? -5.932 6.982 17.935 1.00 84.19 104 SER A N 1
ATOM 801 C CA . SER A 1 104 ? -4.986 7.538 18.913 1.00 84.19 104 SER A CA 1
ATOM 802 C C . SER A 1 104 ? -3.532 7.482 18.436 1.00 84.19 104 SER A C 1
ATOM 804 O O . SER A 1 104 ? -2.672 8.182 18.970 1.00 84.19 104 SER A O 1
ATOM 806 N N . GLY A 1 105 ? -3.236 6.651 17.431 1.00 83.81 105 GLY A N 1
ATOM 807 C CA . GLY A 1 105 ? -1.879 6.422 16.951 1.00 83.81 105 GLY A CA 1
ATOM 808 C C . GLY A 1 105 ? -1.042 5.534 17.878 1.00 83.81 105 GLY A C 1
ATOM 809 O O . GLY A 1 105 ? 0.186 5.520 17.742 1.00 83.81 105 GLY A O 1
ATOM 810 N N . ASN A 1 106 ? -1.663 4.787 18.802 1.00 86.75 106 ASN A N 1
ATOM 811 C CA . ASN A 1 106 ? -0.955 3.877 19.701 1.00 86.75 106 ASN A CA 1
ATOM 812 C C . ASN A 1 106 ? -0.482 2.612 18.964 1.00 86.75 106 ASN A C 1
ATOM 814 O O . ASN A 1 106 ? -1.118 1.557 18.973 1.00 86.75 106 ASN A O 1
ATOM 818 N N . ALA A 1 107 ? 0.683 2.716 18.324 1.00 88.75 107 ALA A N 1
ATOM 819 C CA . ALA A 1 107 ? 1.268 1.631 17.544 1.00 88.75 107 ALA A CA 1
ATOM 820 C C . ALA A 1 107 ? 1.623 0.392 18.380 1.00 88.75 107 ALA A C 1
ATOM 822 O O . ALA A 1 107 ? 1.601 -0.716 17.856 1.00 88.75 107 ALA A O 1
ATOM 823 N N . ALA A 1 108 ? 1.980 0.547 19.657 1.00 87.38 108 ALA A N 1
ATOM 824 C CA . ALA A 1 108 ? 2.352 -0.599 20.484 1.00 87.38 108 ALA A CA 1
ATOM 825 C C . ALA A 1 108 ? 1.138 -1.501 20.738 1.00 87.38 108 ALA A C 1
ATOM 827 O O . ALA A 1 108 ? 1.205 -2.711 20.528 1.00 87.38 108 ALA A O 1
ATOM 828 N N . GLU A 1 109 ? 0.021 -0.890 21.109 1.00 86.94 109 GLU A N 1
ATOM 829 C CA . GLU A 1 109 ? -1.228 -1.585 21.401 1.00 86.94 109 GLU A CA 1
ATOM 830 C C . GLU A 1 109 ? -1.860 -2.155 20.131 1.00 86.94 109 GLU A C 1
ATOM 832 O O . GLU A 1 109 ? -2.197 -3.334 20.089 1.00 86.94 109 GLU A O 1
ATOM 837 N N . LEU A 1 110 ? -1.879 -1.381 19.038 1.00 89.25 110 LEU A N 1
ATOM 838 C CA . LEU A 1 110 ? -2.361 -1.892 17.757 1.00 89.25 110 LEU A CA 1
ATOM 839 C C . LEU A 1 110 ? -1.520 -3.075 17.251 1.00 89.25 110 LEU A C 1
ATOM 841 O O . LEU A 1 110 ? -2.080 -4.017 16.698 1.00 89.25 110 LEU A O 1
ATOM 845 N N . SER A 1 111 ? -0.193 -3.060 17.447 1.00 89.75 111 SER A N 1
ATOM 846 C CA . SER A 1 111 ? 0.650 -4.198 17.049 1.00 89.75 111 SER A CA 1
ATOM 847 C C . SER A 1 111 ? 0.315 -5.462 17.833 1.00 89.75 111 SER A C 1
ATOM 849 O O . SER A 1 111 ? 0.188 -6.518 17.227 1.00 89.75 111 SER A O 1
ATOM 851 N N . ALA A 1 112 ? 0.112 -5.344 19.149 1.00 87.44 112 ALA A N 1
ATOM 852 C CA . ALA A 1 112 ? -0.224 -6.482 19.994 1.00 87.44 112 ALA A CA 1
ATOM 853 C C . ALA A 1 112 ? -1.566 -7.103 19.577 1.00 87.44 112 ALA A C 1
ATOM 855 O O . ALA A 1 112 ? -1.639 -8.313 19.387 1.00 87.44 112 ALA A O 1
ATOM 856 N N . LEU A 1 113 ? -2.581 -6.266 19.326 1.00 87.31 113 LEU A N 1
ATOM 857 C CA . LEU A 1 113 ? -3.904 -6.718 18.883 1.00 87.31 113 LEU A CA 1
ATOM 858 C C . LEU A 1 113 ? -3.852 -7.444 17.532 1.00 87.31 113 LEU A C 1
ATOM 860 O O . LEU A 1 113 ? -4.445 -8.506 17.366 1.00 87.31 113 LEU A O 1
ATOM 864 N N . LEU A 1 114 ? -3.138 -6.884 16.550 1.00 87.25 114 LEU A N 1
ATOM 865 C CA . LEU A 1 114 ? -3.044 -7.489 15.217 1.00 87.25 114 LEU A CA 1
ATOM 866 C C . LEU A 1 114 ? -2.224 -8.791 15.217 1.00 87.25 114 LEU A C 1
ATOM 868 O O . LEU A 1 114 ? -2.510 -9.700 14.431 1.00 87.25 114 LEU A O 1
ATOM 872 N N . GLU A 1 115 ? -1.220 -8.893 16.092 1.00 87.75 115 GLU A N 1
ATOM 873 C CA . GLU A 1 115 ? -0.419 -10.106 16.267 1.00 87.75 115 GLU A CA 1
ATOM 874 C C . GLU A 1 115 ? -1.207 -11.226 16.953 1.00 87.75 115 GLU A C 1
ATOM 876 O O . GLU A 1 115 ? -1.137 -12.369 16.494 1.00 87.75 115 GLU A O 1
ATOM 881 N N . GLU A 1 116 ? -1.966 -10.901 18.003 1.00 86.00 116 GLU A N 1
ATOM 882 C CA . GLU A 1 116 ? -2.821 -11.840 18.741 1.00 86.00 116 GLU A CA 1
ATOM 883 C C . GLU A 1 116 ? -3.890 -12.461 17.835 1.00 86.00 116 GLU A C 1
ATOM 885 O O . GLU A 1 116 ? -4.100 -13.672 17.836 1.00 86.00 116 GLU A O 1
ATOM 890 N N . GLU A 1 117 ? -4.497 -11.649 16.974 1.00 82.00 117 GLU A N 1
ATOM 891 C CA . GLU A 1 117 ? -5.495 -12.102 16.003 1.00 82.00 117 GLU A CA 1
ATOM 892 C C . GLU A 1 117 ? -4.890 -12.834 14.795 1.00 82.00 117 GLU A C 1
ATOM 894 O O . GLU A 1 117 ? -5.620 -13.358 13.952 1.00 82.00 117 GLU A O 1
ATOM 899 N N . GLY A 1 118 ? -3.561 -12.825 14.653 1.00 81.75 118 GLY A N 1
ATOM 900 C CA . GLY A 1 118 ? -2.862 -13.389 13.498 1.00 81.75 118 GLY A CA 1
ATOM 901 C C . GLY A 1 118 ? -3.132 -12.660 12.176 1.00 81.75 118 GLY A C 1
ATOM 902 O O . GLY A 1 118 ? -2.801 -13.192 11.116 1.00 81.75 118 GLY A O 1
ATOM 903 N N . SER A 1 119 ? -3.719 -11.461 12.217 1.00 78.81 119 SER A N 1
ATOM 904 C CA . SER A 1 119 ? -4.134 -10.707 11.030 1.00 78.81 119 SER A CA 1
ATOM 905 C C . SER A 1 119 ? -2.962 -10.001 10.353 1.00 78.81 119 SER A C 1
ATOM 907 O O . SER A 1 119 ? -2.894 -9.943 9.123 1.00 78.81 119 SER A O 1
ATOM 909 N N . LEU A 1 120 ? -2.010 -9.490 11.140 1.00 84.38 120 LEU A N 1
ATOM 910 C CA . LEU A 1 120 ? -0.840 -8.797 10.620 1.00 84.38 120 LEU A CA 1
ATOM 911 C C . LEU A 1 120 ? 0.322 -8.831 11.612 1.00 84.38 120 LEU A C 1
ATOM 913 O O . LEU A 1 120 ? 0.178 -8.453 12.768 1.00 84.38 120 LEU A O 1
ATOM 917 N N . ARG A 1 121 ? 1.509 -9.212 11.133 1.00 85.19 121 ARG A N 1
ATOM 918 C CA . ARG A 1 121 ? 2.750 -9.167 11.917 1.00 85.19 121 ARG A CA 1
ATOM 919 C C . ARG A 1 121 ? 3.658 -8.079 11.368 1.00 85.19 121 ARG A C 1
ATOM 921 O O . ARG A 1 121 ? 4.435 -8.316 10.444 1.00 85.19 121 ARG A O 1
ATOM 928 N N . LEU A 1 122 ? 3.522 -6.872 11.910 1.00 83.38 122 LEU A N 1
ATOM 929 C CA . LEU A 1 122 ? 4.386 -5.737 11.599 1.00 83.38 122 LEU A CA 1
ATOM 930 C C . LEU A 1 122 ? 5.102 -5.270 12.863 1.00 83.38 122 LEU A C 1
ATOM 932 O O . LEU A 1 122 ? 4.477 -5.036 13.892 1.00 83.38 122 LEU A O 1
ATOM 936 N N . GLY A 1 123 ? 6.410 -5.033 12.754 1.00 85.44 123 GLY A N 1
ATOM 937 C CA . GLY A 1 123 ? 7.173 -4.447 13.852 1.00 85.44 123 GLY A CA 1
ATOM 938 C C . GLY A 1 123 ? 6.630 -3.071 14.256 1.00 85.44 123 GLY A C 1
ATOM 939 O O . GLY A 1 123 ? 6.236 -2.267 13.405 1.00 85.44 123 GLY A O 1
ATOM 940 N N . ARG A 1 124 ? 6.679 -2.766 15.559 1.00 87.56 124 ARG A N 1
ATOM 941 C CA . ARG A 1 124 ? 6.149 -1.524 16.163 1.00 87.56 124 ARG A CA 1
ATOM 942 C C . ARG A 1 124 ? 6.581 -0.244 15.440 1.00 87.56 124 ARG A C 1
ATOM 944 O O . ARG A 1 124 ? 5.767 0.648 15.228 1.00 87.56 124 ARG A O 1
ATOM 951 N N . VAL A 1 125 ? 7.847 -0.159 15.020 1.00 89.06 125 VAL A N 1
ATOM 952 C CA . VAL A 1 125 ? 8.396 1.011 14.303 1.00 89.06 125 VAL A CA 1
ATOM 953 C C . VAL A 1 125 ? 7.737 1.189 12.933 1.00 89.06 125 VAL A C 1
ATOM 955 O O . VAL A 1 125 ? 7.386 2.305 12.543 1.00 89.06 125 VAL A O 1
ATOM 958 N N . THR A 1 126 ? 7.537 0.091 12.206 1.00 91.19 126 THR A N 1
ATOM 959 C CA . THR A 1 126 ? 6.872 0.110 10.902 1.00 91.19 126 THR A CA 1
ATOM 960 C C . THR A 1 126 ? 5.408 0.488 11.049 1.00 91.19 126 THR A C 1
ATOM 962 O O . THR A 1 126 ? 4.927 1.340 10.300 1.00 91.19 126 THR A O 1
ATOM 965 N N . LEU A 1 127 ? 4.727 -0.065 12.053 1.00 92.25 127 LEU A N 1
ATOM 966 C CA . LEU A 1 127 ? 3.332 0.254 12.325 1.00 92.25 127 LEU A CA 1
ATOM 967 C C . LEU A 1 127 ? 3.150 1.727 12.717 1.00 92.25 127 LEU A C 1
ATOM 969 O O . LEU A 1 127 ? 2.310 2.411 12.138 1.00 92.25 127 LEU A O 1
ATOM 973 N N . ALA A 1 128 ? 3.999 2.258 13.603 1.00 92.56 128 ALA A N 1
ATOM 974 C CA . ALA A 1 128 ? 3.991 3.673 13.982 1.00 92.56 128 ALA A CA 1
ATOM 975 C C . ALA A 1 128 ? 4.211 4.600 12.779 1.00 92.56 128 ALA A C 1
ATOM 977 O O . ALA A 1 128 ? 3.546 5.626 12.636 1.00 92.56 128 ALA A O 1
ATOM 978 N N . ARG A 1 129 ? 5.121 4.230 11.870 1.00 94.25 129 ARG A N 1
ATOM 979 C CA . ARG A 1 129 ? 5.339 4.956 10.613 1.00 94.25 129 ARG A CA 1
ATOM 980 C C . ARG A 1 129 ? 4.097 4.930 9.719 1.00 94.25 129 ARG A C 1
ATOM 982 O O . ARG A 1 129 ? 3.750 5.983 9.189 1.00 94.25 129 ARG A O 1
ATOM 989 N N . CYS A 1 130 ? 3.440 3.779 9.568 1.00 93.06 130 CYS A N 1
ATOM 990 C CA . CYS A 1 130 ? 2.221 3.648 8.765 1.00 93.06 130 CYS A CA 1
ATOM 991 C C . CYS A 1 130 ? 1.068 4.471 9.351 1.00 93.06 130 CYS A C 1
ATOM 993 O O . CYS A 1 130 ? 0.443 5.239 8.621 1.00 93.06 130 CYS A O 1
ATOM 995 N N . LEU A 1 131 ? 0.849 4.393 10.668 1.00 92.81 131 LEU A N 1
ATOM 996 C CA . LEU A 1 131 ? -0.143 5.212 11.367 1.00 92.81 131 LEU A CA 1
ATOM 997 C C . LEU A 1 131 ? 0.147 6.702 11.195 1.00 92.81 131 LEU A C 1
ATOM 999 O O . LEU A 1 131 ? -0.748 7.455 10.838 1.00 92.81 131 LEU A O 1
ATOM 1003 N N . ARG A 1 132 ? 1.408 7.127 11.338 1.00 91.75 132 ARG A N 1
ATOM 1004 C CA . ARG A 1 132 ? 1.809 8.522 11.098 1.00 91.75 132 ARG A CA 1
ATOM 1005 C C . ARG A 1 132 ? 1.572 8.964 9.658 1.00 91.75 132 ARG A C 1
ATOM 1007 O O . ARG A 1 132 ? 1.339 10.146 9.423 1.00 91.75 132 ARG A O 1
ATOM 1014 N N . TYR A 1 133 ? 1.691 8.065 8.683 1.00 91.88 133 TYR A N 1
ATOM 1015 C CA . TYR A 1 133 ? 1.294 8.397 7.322 1.00 91.88 133 TYR A CA 1
ATOM 1016 C C . TYR A 1 133 ? -0.210 8.638 7.282 1.00 91.88 133 TYR A C 1
ATOM 1018 O O . TYR A 1 133 ? -0.584 9.726 6.881 1.00 91.88 133 TYR A O 1
ATOM 1026 N N . LEU A 1 134 ? -1.037 7.707 7.756 1.00 91.06 134 LEU A N 1
ATOM 1027 C CA . LEU A 1 134 ? -2.504 7.753 7.646 1.00 91.06 134 LEU A CA 1
ATOM 1028 C C . LEU A 1 134 ? -3.213 8.786 8.543 1.00 91.06 134 LEU A C 1
ATOM 1030 O O . LEU A 1 134 ? -4.334 9.176 8.234 1.00 91.06 134 LEU A O 1
ATOM 1034 N N . SER A 1 135 ? -2.591 9.228 9.638 1.00 87.88 135 SER A N 1
ATOM 1035 C CA . SER A 1 135 ? -3.196 10.179 10.581 1.00 87.88 135 SER A CA 1
ATOM 1036 C C . SER A 1 135 ? -2.954 11.651 10.235 1.00 87.88 135 SER A C 1
ATOM 1038 O O . SER A 1 135 ? -3.554 12.537 10.839 1.00 87.88 135 SER A O 1
ATOM 1040 N N . GLN A 1 136 ? -2.060 11.946 9.287 1.00 87.06 136 GLN A N 1
ATOM 1041 C CA . GLN A 1 136 ? -1.737 13.320 8.900 1.00 87.06 136 GLN A CA 1
ATOM 1042 C C . GLN A 1 136 ? -2.698 13.858 7.832 1.00 87.06 136 GLN A C 1
ATOM 1044 O O . GLN A 1 136 ? -3.115 13.102 6.961 1.00 87.06 136 GLN A O 1
ATOM 1049 N N . PRO A 1 137 ? -2.973 15.177 7.802 1.00 88.19 137 PRO A N 1
ATOM 1050 C CA . PRO A 1 137 ? -3.770 15.769 6.732 1.00 88.19 137 PRO A CA 1
ATOM 1051 C C . PRO A 1 137 ? -3.131 15.503 5.365 1.00 88.19 137 PRO A C 1
ATOM 1053 O O . PRO A 1 137 ? -1.901 15.554 5.208 1.00 88.19 137 PRO A O 1
ATOM 1056 N N . TRP A 1 138 ? -3.967 15.217 4.366 1.00 91.31 138 TRP A N 1
ATOM 1057 C CA . TRP A 1 138 ? -3.473 14.796 3.067 1.00 91.31 138 TRP A CA 1
ATOM 1058 C C . TRP A 1 138 ? -2.749 15.921 2.326 1.00 91.31 138 TRP A C 1
ATOM 1060 O O . TRP A 1 138 ? -3.269 17.018 2.109 1.00 91.31 138 TRP A O 1
ATOM 1070 N N . HIS A 1 139 ? -1.541 15.611 1.850 1.00 92.38 139 HIS A N 1
ATOM 1071 C CA . HIS A 1 139 ? -0.756 16.496 0.999 1.00 92.38 139 HIS A CA 1
ATOM 1072 C C . HIS A 1 139 ? -0.038 15.696 -0.085 1.00 92.38 139 HIS A C 1
ATOM 1074 O O . HIS A 1 139 ? 0.931 14.986 0.195 1.00 92.38 139 HIS A O 1
ATOM 1080 N N . ALA A 1 140 ? -0.440 15.888 -1.345 1.00 91.06 140 ALA A N 1
ATOM 1081 C CA . ALA A 1 140 ? 0.062 15.118 -2.486 1.00 91.06 140 ALA A CA 1
ATOM 1082 C C . ALA A 1 140 ? 1.598 15.017 -2.547 1.00 91.06 140 ALA A C 1
ATOM 1084 O O . ALA A 1 140 ? 2.138 13.927 -2.703 1.00 91.06 140 ALA A O 1
ATOM 1085 N N . ARG A 1 141 ? 2.327 16.130 -2.375 1.00 92.50 141 ARG A N 1
ATOM 1086 C CA . ARG A 1 141 ? 3.804 16.133 -2.429 1.00 92.50 141 ARG A CA 1
ATOM 1087 C C . ARG A 1 141 ? 4.429 15.278 -1.324 1.00 92.50 141 ARG A C 1
ATOM 1089 O O . ARG A 1 141 ? 5.357 14.519 -1.590 1.00 92.50 141 ARG A O 1
ATOM 1096 N N . ARG A 1 142 ? 3.904 15.381 -0.099 1.00 92.81 142 ARG A N 1
ATOM 1097 C CA . ARG A 1 142 ? 4.381 14.606 1.054 1.00 92.81 142 ARG A CA 1
ATOM 1098 C C . ARG A 1 142 ? 4.099 13.120 0.847 1.00 92.81 142 ARG A C 1
ATOM 1100 O O . ARG A 1 142 ? 5.006 12.313 1.015 1.00 92.81 142 ARG A O 1
ATOM 1107 N N . SER A 1 143 ? 2.887 12.770 0.425 1.00 93.06 143 SER A N 1
ATOM 1108 C CA . SER A 1 143 ? 2.496 11.380 0.172 1.00 93.06 143 SER A CA 1
ATOM 1109 C C . SER A 1 143 ? 3.297 10.756 -0.976 1.00 93.06 143 SER A C 1
ATOM 1111 O O . SER A 1 143 ? 3.746 9.619 -0.862 1.00 93.06 143 SER A O 1
ATOM 1113 N N . LEU A 1 144 ? 3.575 11.514 -2.045 1.00 93.81 144 LEU A N 1
ATOM 1114 C CA . LEU A 1 144 ? 4.467 11.080 -3.127 1.00 93.81 144 LEU A CA 1
ATOM 1115 C C . LEU A 1 144 ? 5.884 10.791 -2.620 1.00 93.81 144 LEU A C 1
ATOM 1117 O O . LEU A 1 144 ? 6.474 9.786 -3.017 1.00 93.81 144 LEU A O 1
ATOM 1121 N N . TRP A 1 145 ? 6.422 11.639 -1.737 1.00 93.50 145 TRP A N 1
ATOM 1122 C CA . TRP A 1 145 ? 7.744 11.428 -1.143 1.00 93.50 145 TRP A CA 1
ATOM 1123 C C . TRP A 1 145 ? 7.779 10.208 -0.212 1.00 93.50 145 TRP A C 1
ATOM 1125 O O . TRP A 1 145 ? 8.699 9.398 -0.265 1.00 93.50 145 TRP A O 1
ATOM 1135 N N . GLN A 1 146 ? 6.739 10.017 0.599 1.00 92.50 146 GLN A N 1
ATOM 1136 C CA . GLN A 1 146 ? 6.617 8.856 1.488 1.00 92.50 146 GLN A CA 1
ATOM 1137 C C . GLN A 1 146 ? 6.494 7.535 0.709 1.00 92.50 146 GLN A C 1
ATOM 1139 O O . GLN A 1 146 ? 7.025 6.513 1.143 1.00 92.50 146 GLN A O 1
ATOM 1144 N N . ALA A 1 147 ? 5.858 7.563 -0.466 1.00 93.06 147 ALA A N 1
ATOM 1145 C CA . ALA A 1 147 ? 5.668 6.408 -1.342 1.00 93.06 147 ALA A CA 1
ATOM 1146 C C . ALA A 1 147 ? 6.890 6.060 -2.222 1.00 93.06 147 ALA A C 1
ATOM 1148 O O . ALA A 1 147 ? 6.797 5.188 -3.094 1.00 93.06 147 ALA A O 1
ATOM 1149 N N . GLN A 1 148 ? 8.046 6.713 -2.042 1.00 92.25 148 GLN A N 1
ATOM 1150 C CA . GLN A 1 148 ? 9.233 6.416 -2.853 1.00 92.25 148 GLN A CA 1
ATOM 1151 C C . GLN A 1 148 ? 9.765 4.996 -2.636 1.00 92.25 148 GLN A C 1
ATOM 1153 O O . GLN A 1 148 ? 10.218 4.387 -3.601 1.00 92.25 148 GLN A O 1
ATOM 1158 N N . LEU A 1 149 ? 9.628 4.422 -1.440 1.00 89.62 149 LEU A N 1
ATOM 1159 C CA . LEU A 1 149 ? 9.989 3.026 -1.188 1.00 89.62 149 LEU A CA 1
ATOM 1160 C C . LEU A 1 149 ? 8.796 2.098 -1.482 1.00 89.62 149 LEU A C 1
ATOM 1162 O O . LEU A 1 149 ? 7.705 2.338 -0.960 1.00 89.62 149 LEU A O 1
ATOM 1166 N N . PRO A 1 150 ? 8.959 1.046 -2.314 1.00 87.44 150 PRO A N 1
ATOM 1167 C CA . PRO A 1 150 ? 7.886 0.088 -2.593 1.00 87.44 150 PRO A CA 1
ATOM 1168 C C . PRO A 1 150 ? 7.353 -0.610 -1.339 1.00 87.44 150 PRO A C 1
ATOM 1170 O O . PRO A 1 150 ? 6.153 -0.847 -1.251 1.00 87.44 150 PRO A O 1
ATOM 1173 N N . GLU A 1 151 ? 8.228 -0.889 -0.371 1.00 90.56 151 GLU A N 1
ATOM 1174 C CA . GLU A 1 151 ? 7.884 -1.530 0.903 1.00 90.56 151 GLU A CA 1
ATOM 1175 C C . GLU A 1 151 ? 6.831 -0.732 1.669 1.00 90.56 151 GLU A C 1
ATOM 1177 O O . GLU A 1 151 ? 5.827 -1.302 2.073 1.00 90.56 151 GLU A O 1
ATOM 1182 N N . HIS A 1 152 ? 6.965 0.596 1.741 1.00 93.00 152 HIS A N 1
ATOM 1183 C CA . HIS A 1 152 ? 5.977 1.444 2.414 1.00 93.00 152 HIS A CA 1
ATOM 1184 C C . HIS A 1 152 ? 4.576 1.313 1.805 1.00 93.00 152 HIS A C 1
ATOM 1186 O O . HIS A 1 152 ? 3.579 1.394 2.514 1.00 93.00 152 HIS A O 1
ATOM 1192 N N . ILE A 1 153 ? 4.480 1.115 0.485 1.00 92.56 153 ILE A N 1
ATOM 1193 C CA . ILE A 1 153 ? 3.187 0.924 -0.183 1.00 92.56 153 ILE A CA 1
ATOM 1194 C C . ILE A 1 153 ? 2.570 -0.405 0.261 1.00 92.56 153 ILE A C 1
ATOM 1196 O O . ILE A 1 153 ? 1.372 -0.453 0.528 1.00 92.56 153 ILE A O 1
ATOM 1200 N N . ILE A 1 154 ? 3.378 -1.464 0.346 1.00 92.00 154 ILE A N 1
ATOM 1201 C CA . ILE A 1 154 ? 2.939 -2.796 0.777 1.00 92.00 154 ILE A CA 1
ATOM 1202 C C . ILE A 1 154 ? 2.526 -2.761 2.251 1.00 92.00 154 ILE A C 1
ATOM 1204 O O . ILE A 1 154 ? 1.429 -3.195 2.575 1.00 92.00 154 ILE A O 1
ATOM 1208 N N . GLU A 1 155 ? 3.357 -2.190 3.122 1.00 93.94 155 GLU A N 1
ATOM 1209 C CA . GLU A 1 155 ? 3.124 -2.092 4.567 1.00 93.94 155 GLU A CA 1
ATOM 1210 C C . GLU A 1 155 ? 1.853 -1.301 4.898 1.00 93.94 155 GLU A C 1
ATOM 1212 O O . GLU A 1 155 ? 1.018 -1.769 5.670 1.00 93.94 155 GLU A O 1
ATOM 1217 N N . VAL A 1 156 ? 1.668 -0.127 4.279 1.00 94.88 156 VAL A N 1
ATOM 1218 C CA . VAL A 1 156 ? 0.473 0.697 4.513 1.00 94.88 156 VAL A CA 1
ATOM 1219 C C . VAL A 1 156 ? -0.782 -0.012 4.011 1.00 94.88 156 VAL A C 1
ATOM 1221 O O . VAL A 1 156 ? -1.796 0.005 4.699 1.00 94.88 156 VA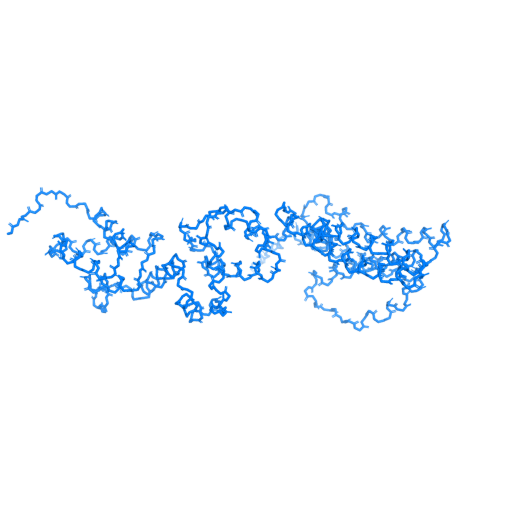L A O 1
ATOM 1224 N N . ASN A 1 157 ? -0.738 -0.660 2.842 1.00 94.00 157 ASN A N 1
ATOM 1225 C CA . ASN A 1 157 ? -1.905 -1.392 2.343 1.00 94.00 157 ASN A CA 1
ATOM 1226 C C . ASN A 1 157 ? -2.202 -2.647 3.169 1.00 94.00 157 ASN A C 1
ATOM 1228 O O . ASN A 1 157 ? -3.369 -2.905 3.428 1.00 94.00 157 ASN A O 1
ATOM 1232 N N . ALA A 1 158 ? -1.182 -3.362 3.650 1.00 92.06 158 ALA A N 1
ATOM 1233 C CA . ALA A 1 158 ? -1.366 -4.498 4.549 1.00 92.06 158 ALA A CA 1
ATOM 1234 C C . ALA A 1 158 ? -2.005 -4.072 5.880 1.00 92.06 158 ALA A C 1
ATOM 1236 O O . ALA A 1 158 ? -2.882 -4.764 6.390 1.00 92.06 158 ALA A O 1
ATOM 1237 N N . LEU A 1 159 ? -1.627 -2.901 6.411 1.00 93.44 159 LEU A N 1
ATOM 1238 C CA . LEU A 1 159 ? -2.302 -2.310 7.565 1.00 93.44 159 LEU A CA 1
ATOM 1239 C C . LEU A 1 159 ? -3.765 -1.967 7.258 1.00 93.44 159 LEU A C 1
ATOM 1241 O O . LEU A 1 159 ? -4.643 -2.307 8.044 1.00 93.44 159 LEU A O 1
ATOM 1245 N N . LEU A 1 160 ? -4.037 -1.310 6.126 1.00 93.19 160 LEU A N 1
ATOM 1246 C CA . LEU A 1 160 ? -5.408 -0.987 5.719 1.00 93.19 160 LEU A CA 1
ATOM 1247 C C . LEU A 1 160 ? -6.258 -2.256 5.542 1.00 93.19 160 LEU A C 1
ATOM 1249 O O . LEU A 1 160 ? -7.398 -2.280 5.990 1.00 93.19 160 LEU A O 1
ATOM 1253 N N . ASP A 1 161 ? -5.699 -3.322 4.963 1.00 91.56 161 ASP A N 1
ATOM 1254 C CA . ASP A 1 161 ? -6.371 -4.618 4.796 1.00 91.56 161 ASP A CA 1
ATOM 1255 C C . ASP A 1 161 ? -6.677 -5.295 6.136 1.00 91.56 161 ASP A C 1
ATOM 1257 O O . ASP A 1 161 ? -7.780 -5.812 6.327 1.00 91.56 161 ASP A O 1
ATOM 1261 N N . ALA A 1 162 ? -5.728 -5.259 7.076 1.00 89.06 162 ALA A N 1
ATOM 1262 C CA . ALA A 1 162 ? -5.910 -5.809 8.416 1.00 89.06 162 ALA A CA 1
ATOM 1263 C C . ALA A 1 162 ? -6.973 -5.042 9.218 1.00 89.06 162 ALA A C 1
ATOM 1265 O O . ALA A 1 162 ? -7.758 -5.649 9.945 1.00 89.06 162 ALA A O 1
ATOM 1266 N N . LEU A 1 163 ? -7.036 -3.717 9.052 1.00 88.00 163 LEU A N 1
ATOM 1267 C CA . LEU A 1 163 ? -8.044 -2.872 9.694 1.00 88.00 163 LEU A CA 1
ATOM 1268 C C . LEU A 1 163 ? -9.432 -3.016 9.061 1.00 88.00 163 LEU A C 1
ATOM 1270 O O . LEU A 1 163 ? -10.418 -3.002 9.787 1.00 88.00 163 LEU A O 1
ATOM 1274 N N . GLU A 1 164 ? -9.524 -3.171 7.738 1.00 87.38 164 GLU A N 1
ATOM 1275 C CA . GLU A 1 164 ? -10.808 -3.344 7.044 1.00 87.38 164 GLU A CA 1
ATOM 1276 C C . GLU A 1 164 ? -11.374 -4.767 7.163 1.00 87.38 164 GLU A C 1
ATOM 1278 O O . GLU A 1 164 ? -12.546 -4.985 6.841 1.00 87.38 164 GLU A O 1
ATOM 1283 N N . ARG A 1 165 ? -10.555 -5.751 7.574 1.00 82.38 165 ARG A N 1
ATOM 1284 C CA . ARG A 1 165 ? -10.893 -7.190 7.590 1.00 82.38 165 ARG A CA 1
ATOM 1285 C C . ARG A 1 165 ? -11.610 -7.629 6.301 1.00 82.38 165 ARG A C 1
ATOM 1287 O O . ARG A 1 165 ? -12.686 -8.222 6.330 1.00 82.38 165 ARG A O 1
ATOM 1294 N N . GLY A 1 166 ? -11.039 -7.286 5.146 1.00 71.94 166 GLY A N 1
ATOM 1295 C CA . GLY A 1 166 ? -11.627 -7.619 3.842 1.00 71.94 166 GLY A CA 1
ATOM 1296 C C . GLY A 1 166 ? -12.893 -6.826 3.482 1.00 71.94 166 GLY A C 1
ATOM 1297 O O . GLY A 1 166 ? -13.729 -7.321 2.731 1.00 71.94 166 GLY A O 1
ATOM 1298 N N . GLY A 1 167 ? -13.043 -5.609 4.014 1.00 73.00 167 GLY A N 1
ATOM 1299 C CA . GLY A 1 167 ? -14.149 -4.691 3.709 1.00 73.00 167 GLY A CA 1
ATOM 1300 C C . GLY A 1 167 ? -15.367 -4.828 4.626 1.00 73.00 167 GLY A C 1
ATOM 1301 O O . GLY A 1 167 ? -16.381 -4.178 4.383 1.00 73.00 167 GLY A O 1
ATOM 1302 N N . GLN A 1 168 ? -15.276 -5.656 5.669 1.00 75.62 168 GLN A N 1
ATOM 1303 C CA . GLN A 1 168 ? -16.333 -5.830 6.669 1.00 75.62 168 GLN A CA 1
ATOM 1304 C C . GLN A 1 168 ? -16.348 -4.692 7.695 1.00 75.62 168 GLN A C 1
ATOM 1306 O O . GLN A 1 168 ? -17.394 -4.362 8.253 1.00 75.62 168 GLN A O 1
ATOM 1311 N N . GLU A 1 169 ? -15.193 -4.072 7.944 1.00 80.44 169 GLU A N 1
ATOM 1312 C CA . GLU A 1 169 ? -15.058 -2.982 8.902 1.00 80.44 169 GLU A CA 1
ATOM 1313 C C . GLU A 1 169 ? -14.662 -1.686 8.192 1.00 80.44 169 GLU A C 1
ATOM 1315 O O . GLU A 1 169 ? -13.639 -1.648 7.509 1.00 80.44 169 GLU A O 1
ATOM 1320 N N . PRO A 1 170 ? -15.421 -0.586 8.351 1.00 81.62 170 PRO A N 1
ATOM 1321 C CA . PRO A 1 170 ? -14.955 0.702 7.865 1.00 81.62 170 PRO A CA 1
ATOM 1322 C C . PRO A 1 170 ? -13.722 1.163 8.639 1.00 81.62 170 PRO A C 1
ATOM 1324 O O . PRO A 1 170 ? -13.602 0.946 9.854 1.00 81.62 170 PRO A O 1
ATOM 1327 N N . LEU A 1 171 ? -12.839 1.839 7.907 1.00 85.69 171 LEU A N 1
ATOM 1328 C CA . LEU A 1 171 ? -11.670 2.521 8.445 1.00 85.69 171 LEU A CA 1
ATOM 1329 C C . LEU A 1 171 ? -12.062 3.672 9.387 1.00 85.69 171 LEU A C 1
ATOM 1331 O O . LEU A 1 171 ? -13.166 4.214 9.263 1.00 85.69 171 LEU A O 1
ATOM 1335 N N . PRO A 1 172 ? -11.146 4.079 10.285 1.00 83.62 172 PRO A N 1
ATOM 1336 C CA . PRO A 1 172 ? -11.307 5.258 11.128 1.00 83.62 172 PRO A CA 1
ATOM 1337 C C . PRO A 1 172 ? -11.817 6.494 10.382 1.00 83.62 172 PRO A C 1
ATOM 1339 O O . PRO A 1 172 ? -11.242 6.904 9.370 1.00 83.62 172 PRO A O 1
ATOM 1342 N N . ALA A 1 173 ? -12.872 7.126 10.903 1.00 78.88 173 ALA A N 1
ATOM 1343 C CA . ALA A 1 173 ? -13.476 8.307 10.279 1.00 78.88 173 ALA A CA 1
ATOM 1344 C C . ALA A 1 173 ? -12.574 9.550 10.370 1.00 78.88 173 ALA A C 1
ATOM 1346 O O . ALA A 1 173 ? -12.707 10.465 9.558 1.00 78.88 173 ALA A O 1
ATOM 1347 N N . ALA A 1 174 ? -11.652 9.568 11.338 1.00 82.06 174 ALA A N 1
ATOM 1348 C CA . ALA A 1 174 ? -10.669 10.632 11.516 1.00 82.06 174 ALA A CA 1
ATOM 1349 C C . ALA A 1 174 ? -9.634 10.700 10.377 1.00 82.06 174 ALA A C 1
ATOM 1351 O O . ALA A 1 174 ? -8.980 11.728 10.203 1.00 82.06 174 ALA A O 1
ATOM 1352 N N . TRP A 1 175 ? -9.457 9.620 9.610 1.00 88.69 175 TRP A N 1
ATOM 1353 C CA . TRP A 1 175 ? -8.481 9.577 8.524 1.00 88.69 175 TRP A CA 1
ATOM 1354 C C . TRP A 1 175 ? -9.029 10.197 7.240 1.00 88.69 175 TRP A C 1
ATOM 1356 O O . TRP A 1 175 ? -10.180 9.989 6.850 1.00 88.69 175 TRP A O 1
ATOM 1366 N N . ASP A 1 176 ? -8.172 10.935 6.534 1.00 90.50 176 ASP A N 1
ATOM 1367 C CA . ASP A 1 176 ? -8.550 11.574 5.280 1.00 90.50 176 ASP A CA 1
ATOM 1368 C C . ASP A 1 176 ? -8.799 10.522 4.185 1.00 90.50 176 ASP A C 1
ATOM 1370 O O . ASP A 1 176 ? -7.921 9.733 3.811 1.00 90.50 176 ASP A O 1
ATOM 1374 N N . ARG A 1 177 ? -10.003 10.546 3.606 1.00 90.94 177 ARG A N 1
ATOM 1375 C CA . ARG A 1 177 ? -10.399 9.650 2.511 1.00 90.94 177 ARG A CA 1
ATOM 1376 C C . ARG A 1 177 ? -9.460 9.753 1.311 1.00 90.94 177 ARG A C 1
ATOM 1378 O O . ARG A 1 177 ? -9.178 8.733 0.682 1.00 90.94 177 ARG A O 1
ATOM 1385 N N . GLN A 1 178 ? -8.960 10.947 0.986 1.00 92.12 178 GLN A N 1
ATOM 1386 C CA . GLN A 1 178 ? -8.043 11.138 -0.143 1.00 92.12 178 GLN A CA 1
ATOM 1387 C C . GLN A 1 178 ? -6.702 10.447 0.101 1.00 92.12 178 GLN A C 1
ATOM 1389 O O . GLN A 1 178 ? -6.093 9.910 -0.829 1.00 92.12 178 GLN A O 1
ATOM 1394 N N . GLN A 1 179 ? -6.259 10.399 1.355 1.00 93.56 179 GLN A N 1
ATOM 1395 C CA . GLN A 1 179 ? -5.029 9.725 1.731 1.00 93.56 179 GLN A CA 1
ATOM 1396 C C . GLN A 1 179 ? -5.143 8.208 1.639 1.00 93.56 179 GLN A C 1
ATOM 1398 O O . GLN A 1 179 ? -4.268 7.567 1.052 1.00 93.56 179 GLN A O 1
ATOM 1403 N N . VAL A 1 180 ? -6.232 7.640 2.156 1.00 92.75 180 VAL A N 1
ATOM 1404 C CA . VAL A 1 180 ? -6.521 6.208 2.016 1.00 92.75 180 VAL A CA 1
ATOM 1405 C C . VAL A 1 180 ? -6.607 5.833 0.535 1.00 92.75 180 VAL A C 1
ATOM 1407 O O . VAL A 1 180 ? -5.937 4.901 0.087 1.00 92.75 180 VAL A O 1
ATOM 1410 N N . GLN A 1 181 ? -7.355 6.608 -0.259 1.00 92.69 181 GLN A N 1
ATOM 1411 C CA . GLN A 1 181 ? -7.478 6.391 -1.703 1.00 92.69 181 GLN A CA 1
ATOM 1412 C C . GLN A 1 181 ? -6.129 6.476 -2.419 1.00 92.69 181 GLN A C 1
ATOM 1414 O O . GLN A 1 181 ? -5.860 5.654 -3.293 1.00 92.69 181 GLN A O 1
ATOM 1419 N N . PHE A 1 182 ? -5.258 7.419 -2.050 1.00 94.88 182 PHE A N 1
ATOM 1420 C CA . PHE A 1 182 ? -3.910 7.512 -2.608 1.00 94.88 182 PHE A CA 1
ATOM 1421 C C . PHE A 1 182 ? -3.142 6.198 -2.416 1.00 94.88 182 PHE A C 1
ATOM 1423 O O . PHE A 1 182 ? -2.716 5.604 -3.409 1.00 94.88 182 PHE A O 1
ATOM 1430 N N . TRP A 1 183 ? -3.027 5.703 -1.179 1.00 94.81 183 TRP A N 1
ATOM 1431 C CA . TRP A 1 183 ? -2.285 4.473 -0.878 1.00 94.81 183 TRP A CA 1
ATOM 1432 C C . TRP A 1 183 ? -2.903 3.236 -1.535 1.00 94.81 183 TRP A C 1
ATOM 1434 O O . TRP A 1 183 ? -2.173 2.451 -2.149 1.00 94.81 183 TRP A O 1
ATOM 1444 N N . ARG A 1 184 ? -4.236 3.109 -1.502 1.00 93.06 184 ARG A N 1
ATOM 1445 C CA . ARG A 1 184 ? -4.982 2.041 -2.188 1.00 93.06 184 ARG A CA 1
ATOM 1446 C C . ARG A 1 184 ? -4.736 2.048 -3.695 1.00 93.06 184 ARG A C 1
ATOM 1448 O O . ARG A 1 184 ? -4.455 1.018 -4.305 1.00 93.06 184 ARG A O 1
ATOM 1455 N N . SER A 1 185 ? -4.745 3.232 -4.300 1.00 92.81 185 SER A N 1
ATOM 1456 C CA . SER A 1 185 ? -4.535 3.392 -5.739 1.00 92.81 185 SER A CA 1
ATOM 1457 C C . SER A 1 185 ? -3.109 3.040 -6.192 1.00 92.81 185 SER A C 1
ATOM 1459 O O . SER A 1 185 ? -2.887 2.755 -7.373 1.00 92.81 185 SER A O 1
ATOM 1461 N N . LEU A 1 186 ? -2.126 3.063 -5.281 1.00 92.00 186 LEU A N 1
ATOM 1462 C CA . LEU A 1 186 ? -0.756 2.636 -5.567 1.00 92.00 186 LEU A CA 1
ATOM 1463 C C . LEU A 1 186 ? -0.608 1.109 -5.575 1.00 92.00 186 LEU A C 1
ATOM 1465 O O . LEU A 1 186 ? 0.202 0.596 -6.355 1.00 92.00 186 LEU A O 1
ATOM 1469 N N . ALA A 1 187 ? -1.387 0.406 -4.748 1.00 89.12 187 ALA A N 1
ATOM 1470 C CA . ALA A 1 187 ? -1.437 -1.054 -4.715 1.00 89.12 187 ALA A CA 1
ATOM 1471 C C . ALA A 1 187 ? -2.247 -1.644 -5.878 1.00 89.12 187 ALA A C 1
ATOM 1473 O O . ALA A 1 187 ? -1.954 -2.754 -6.319 1.00 89.12 187 ALA A O 1
ATOM 1474 N N . ASP A 1 188 ? -3.211 -0.902 -6.434 1.00 85.50 188 ASP A N 1
ATOM 1475 C CA . ASP A 1 188 ? -3.976 -1.373 -7.587 1.00 85.50 188 ASP A CA 1
ATOM 1476 C C . ASP A 1 188 ? -3.105 -1.476 -8.859 1.00 85.50 188 ASP A C 1
ATOM 1478 O O . ASP A 1 188 ? -2.698 -0.492 -9.495 1.00 85.50 188 ASP A O 1
ATOM 1482 N N . VAL A 1 189 ? -2.814 -2.721 -9.248 1.00 79.56 189 VAL A N 1
ATOM 1483 C CA . VAL A 1 189 ? -2.020 -3.059 -10.440 1.00 79.56 189 VAL A CA 1
ATOM 1484 C C . VAL A 1 189 ? -2.898 -3.261 -11.683 1.00 79.56 189 VAL A C 1
ATOM 1486 O O . VAL A 1 189 ? -2.367 -3.508 -12.766 1.00 79.56 189 VAL A O 1
ATOM 1489 N N . SER A 1 190 ? -4.227 -3.226 -11.563 1.00 77.38 190 SER A N 1
ATOM 1490 C CA . SER A 1 190 ? -5.144 -3.561 -12.662 1.00 77.38 190 SER A CA 1
ATOM 1491 C C . SER A 1 190 ? -5.160 -2.500 -13.765 1.00 77.38 190 SER A C 1
ATOM 1493 O O . SER A 1 190 ? -5.256 -2.828 -14.951 1.00 77.38 190 SER A O 1
ATOM 1495 N N . ARG A 1 191 ? -5.008 -1.224 -13.395 1.00 80.75 191 ARG A N 1
ATOM 1496 C CA . ARG A 1 191 ? -5.114 -0.081 -14.308 1.00 80.75 191 ARG A CA 1
ATOM 1497 C C . ARG A 1 191 ? -3.919 0.864 -14.174 1.00 80.75 191 ARG A C 1
ATOM 1499 O O . ARG A 1 191 ? -3.301 0.936 -13.105 1.00 80.75 191 ARG A O 1
ATOM 1506 N N . PRO A 1 192 ? -3.552 1.586 -15.250 1.00 85.44 192 PRO A N 1
ATOM 1507 C CA . PRO A 1 192 ? -2.603 2.678 -15.134 1.00 85.44 192 PRO A CA 1
ATOM 1508 C C . PRO A 1 192 ? -3.243 3.790 -14.301 1.00 85.44 192 PRO A C 1
ATOM 1510 O O . PRO A 1 192 ? -4.384 4.181 -14.531 1.00 85.44 192 PRO A O 1
ATOM 1513 N N . ASN A 1 193 ? -2.501 4.290 -13.320 1.00 90.19 193 ASN A N 1
ATOM 1514 C CA . ASN A 1 193 ? -2.971 5.312 -12.394 1.00 90.19 193 ASN A CA 1
ATOM 1515 C C . ASN A 1 193 ? -1.985 6.482 -12.389 1.00 90.19 193 ASN A C 1
ATOM 1517 O O . ASN A 1 193 ? -0.772 6.272 -12.308 1.00 90.19 193 ASN A O 1
ATOM 1521 N N . ARG A 1 194 ? -2.514 7.711 -12.408 1.00 91.31 194 ARG A N 1
ATOM 1522 C CA . ARG A 1 194 ? -1.742 8.956 -12.339 1.00 91.31 194 ARG A CA 1
ATOM 1523 C C . ARG A 1 194 ? -0.767 8.967 -11.162 1.00 91.31 194 ARG A C 1
ATOM 1525 O O . ARG A 1 194 ? 0.392 9.322 -11.361 1.00 91.31 194 ARG A O 1
ATOM 1532 N N . TRP A 1 195 ? -1.195 8.550 -9.967 1.00 92.69 195 TRP A N 1
ATOM 1533 C CA . TRP A 1 195 ? -0.323 8.544 -8.786 1.00 92.69 195 TRP A CA 1
ATOM 1534 C C . TRP A 1 195 ? 0.844 7.572 -8.941 1.00 92.69 195 TRP A C 1
ATOM 1536 O O . TRP A 1 195 ? 1.984 7.917 -8.637 1.00 92.69 195 TRP A O 1
ATOM 1546 N N . ARG A 1 196 ? 0.595 6.388 -9.511 1.00 91.56 196 ARG A N 1
ATOM 1547 C CA . ARG A 1 196 ? 1.655 5.420 -9.821 1.00 91.56 196 ARG A CA 1
ATOM 1548 C C . ARG A 1 196 ? 2.623 5.981 -10.858 1.00 91.56 196 ARG A C 1
ATOM 1550 O O . ARG A 1 196 ? 3.829 5.814 -10.688 1.00 91.56 196 ARG A O 1
ATOM 1557 N N . CYS A 1 197 ? 2.125 6.656 -11.895 1.00 91.75 197 CYS A N 1
ATOM 1558 C CA . CYS A 1 197 ? 2.984 7.299 -12.890 1.00 91.75 197 CYS A CA 1
ATOM 1559 C C . CYS A 1 197 ? 3.859 8.379 -12.243 1.00 91.75 197 CYS A C 1
ATOM 1561 O O . CYS A 1 197 ? 5.060 8.394 -12.473 1.00 91.75 197 CYS A O 1
ATOM 1563 N N . GLN A 1 198 ? 3.299 9.221 -11.371 1.00 94.06 198 GLN A N 1
ATOM 1564 C CA . GLN A 1 198 ? 4.060 10.260 -10.670 1.00 94.06 198 GLN A CA 1
ATOM 1565 C C . GLN A 1 198 ? 5.115 9.688 -9.717 1.00 94.06 198 GLN A C 1
ATOM 1567 O O . GLN A 1 198 ? 6.245 10.168 -9.717 1.00 94.06 198 GLN A O 1
ATOM 1572 N N . VAL A 1 199 ? 4.791 8.644 -8.944 1.00 94.31 199 VAL A N 1
ATOM 1573 C CA . VAL A 1 199 ? 5.768 7.981 -8.063 1.00 94.31 199 VAL A CA 1
ATOM 1574 C C . VAL A 1 199 ? 6.915 7.382 -8.876 1.00 94.31 199 VAL A C 1
ATOM 1576 O O . VAL A 1 199 ? 8.072 7.596 -8.531 1.00 94.31 199 VAL A O 1
ATOM 1579 N N . ASN A 1 200 ? 6.627 6.662 -9.966 1.00 92.81 200 ASN A N 1
ATOM 1580 C CA . ASN A 1 200 ? 7.681 6.038 -10.775 1.00 92.81 200 ASN A CA 1
ATOM 1581 C C . ASN A 1 200 ? 8.476 7.062 -11.600 1.00 92.81 200 ASN A C 1
ATOM 1583 O O . ASN A 1 200 ? 9.687 6.906 -11.732 1.00 92.81 200 ASN A O 1
ATOM 1587 N N . ALA A 1 201 ? 7.843 8.135 -12.081 1.00 93.81 201 ALA A N 1
ATOM 1588 C CA . ALA A 1 201 ? 8.540 9.251 -12.713 1.00 93.81 201 ALA A CA 1
ATOM 1589 C C . ALA A 1 201 ? 9.498 9.936 -11.729 1.00 93.81 201 ALA A C 1
ATOM 1591 O O . ALA A 1 201 ? 10.636 10.223 -12.088 1.00 93.81 201 ALA A O 1
ATOM 1592 N N . LEU A 1 202 ? 9.077 10.134 -10.473 1.00 95.00 202 LEU A N 1
ATOM 1593 C CA . LEU A 1 202 ? 9.940 10.693 -9.435 1.00 95.00 202 LEU A CA 1
ATOM 1594 C C . LEU A 1 202 ? 11.111 9.755 -9.108 1.00 95.00 202 LEU A C 1
ATOM 1596 O O . LEU A 1 202 ? 12.245 10.216 -9.069 1.00 95.00 202 LEU A O 1
ATOM 1600 N N . ARG A 1 203 ? 10.875 8.442 -8.978 1.00 94.19 203 ARG A N 1
ATOM 1601 C CA . ARG A 1 203 ? 11.954 7.448 -8.810 1.00 94.19 203 ARG A CA 1
ATOM 1602 C C . ARG A 1 203 ? 12.949 7.485 -9.970 1.00 94.19 203 ARG A C 1
ATOM 1604 O O . ARG A 1 203 ? 14.152 7.532 -9.736 1.00 94.19 203 ARG A O 1
ATOM 1611 N N . GLY A 1 204 ? 12.450 7.498 -11.208 1.00 94.25 204 GLY A N 1
ATOM 1612 C CA . GLY A 1 204 ? 13.280 7.595 -12.410 1.00 94.25 204 GLY A CA 1
ATOM 1613 C C . GLY A 1 204 ? 14.095 8.886 -12.445 1.00 94.25 204 GLY A C 1
ATOM 1614 O O . GLY A 1 204 ? 15.287 8.847 -12.726 1.00 94.25 204 GLY A O 1
ATOM 1615 N N . GLY A 1 205 ? 13.481 10.016 -12.084 1.00 95.56 205 GLY A N 1
ATOM 1616 C CA . GLY A 1 205 ? 14.153 11.312 -11.988 1.00 95.56 205 GLY A CA 1
ATOM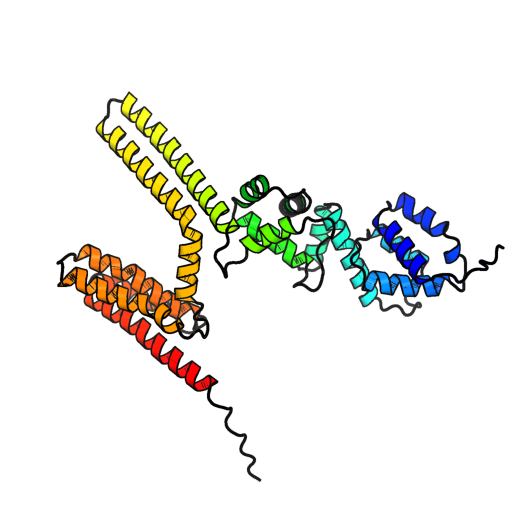 1617 C C . GLY A 1 205 ? 15.219 11.369 -10.890 1.00 95.56 205 GLY A C 1
ATOM 1618 O O . GLY A 1 205 ? 16.301 11.894 -11.128 1.00 95.56 205 GLY A O 1
ATOM 1619 N N . LEU A 1 206 ? 14.958 10.790 -9.713 1.00 94.94 206 LEU A N 1
ATOM 1620 C CA . LEU A 1 206 ? 15.939 10.700 -8.623 1.00 94.94 206 LEU A CA 1
ATOM 1621 C C . LEU A 1 206 ? 17.140 9.835 -9.017 1.00 94.94 206 LEU A C 1
ATOM 1623 O O . LEU A 1 206 ? 18.280 10.229 -8.781 1.00 94.94 206 LEU A O 1
ATOM 1627 N N . LEU A 1 207 ? 16.892 8.687 -9.654 1.00 95.00 207 LEU A N 1
ATOM 1628 C CA . LEU A 1 207 ? 17.954 7.829 -10.176 1.00 95.00 207 LEU A CA 1
ATOM 1629 C C . LEU A 1 207 ? 18.758 8.545 -11.266 1.00 95.00 207 LEU A C 1
ATOM 1631 O O . LEU A 1 207 ? 19.982 8.524 -11.220 1.00 95.00 207 LEU A O 1
ATOM 1635 N N . ALA A 1 208 ? 18.089 9.243 -12.187 1.00 95.75 208 ALA A N 1
ATOM 1636 C CA . ALA A 1 208 ? 18.748 10.037 -13.218 1.00 95.75 208 ALA A CA 1
ATOM 1637 C C . ALA A 1 208 ? 19.629 11.146 -12.623 1.00 95.75 208 ALA A C 1
ATOM 1639 O O . ALA A 1 208 ? 20.774 11.309 -13.038 1.00 95.75 208 ALA A O 1
ATOM 1640 N N . ALA A 1 209 ? 19.130 11.874 -11.620 1.00 96.56 209 ALA A N 1
ATOM 1641 C CA . ALA A 1 209 ? 19.889 12.909 -10.923 1.00 96.56 209 ALA A CA 1
ATOM 1642 C C . ALA A 1 209 ? 21.118 12.331 -10.203 1.00 96.56 209 ALA A C 1
ATOM 1644 O O . ALA A 1 209 ? 22.203 12.904 -10.289 1.00 96.56 209 ALA A O 1
ATOM 1645 N N . LEU A 1 210 ? 20.973 11.174 -9.548 1.00 96.31 210 LEU A N 1
ATOM 1646 C CA . LEU A 1 210 ? 22.087 10.472 -8.911 1.00 96.31 210 LEU A CA 1
ATOM 1647 C C . LEU A 1 210 ? 23.139 10.034 -9.939 1.00 96.31 210 LEU A C 1
ATOM 1649 O O . LEU A 1 210 ? 24.329 10.266 -9.738 1.00 96.31 210 LEU A O 1
ATOM 1653 N N . THR A 1 211 ? 22.712 9.449 -11.061 1.00 95.56 211 THR A N 1
ATOM 1654 C CA . THR A 1 211 ? 23.608 9.058 -12.157 1.00 95.56 211 THR A CA 1
ATOM 1655 C C . THR A 1 211 ? 24.358 10.260 -12.722 1.00 95.56 211 THR A C 1
ATOM 1657 O O . THR A 1 211 ? 25.568 10.177 -12.919 1.00 95.56 211 THR A O 1
ATOM 1660 N N . LEU A 1 212 ? 23.675 11.388 -12.933 1.00 95.50 212 LEU A N 1
ATOM 1661 C CA . LEU A 1 212 ? 24.295 12.623 -13.411 1.00 95.50 212 LEU A CA 1
ATOM 1662 C C . LEU A 1 212 ? 25.292 13.201 -12.401 1.00 95.50 212 LEU A C 1
ATOM 1664 O O . LEU A 1 212 ? 26.348 13.668 -12.814 1.00 95.50 212 LEU A O 1
ATOM 1668 N N . ALA A 1 213 ? 25.001 13.144 -11.099 1.00 96.31 213 ALA A N 1
ATOM 1669 C CA . ALA A 1 213 ? 25.924 13.606 -10.063 1.00 96.31 213 ALA A CA 1
ATOM 1670 C C . ALA A 1 213 ? 27.207 12.760 -10.023 1.00 96.31 213 ALA A C 1
ATOM 1672 O O . ALA A 1 213 ? 28.307 13.309 -9.977 1.00 96.31 213 ALA A O 1
ATOM 1673 N N . ILE A 1 214 ? 27.075 11.430 -10.102 1.00 95.56 214 ILE A N 1
ATOM 1674 C CA . ILE A 1 214 ? 28.218 10.507 -10.135 1.00 95.56 214 ILE A CA 1
ATOM 1675 C C . ILE A 1 214 ? 29.029 10.717 -11.415 1.00 95.56 214 ILE A C 1
ATOM 1677 O O . ILE A 1 214 ? 30.234 10.950 -11.345 1.00 95.56 214 ILE A O 1
ATOM 1681 N N . ALA A 1 215 ? 28.370 10.695 -12.577 1.00 94.12 215 ALA A N 1
ATOM 1682 C CA . ALA A 1 215 ? 29.030 10.892 -13.862 1.00 94.12 215 ALA A CA 1
ATOM 1683 C C . ALA A 1 215 ? 29.699 12.269 -13.944 1.00 94.12 215 ALA A C 1
ATOM 1685 O O . ALA A 1 215 ? 30.841 12.354 -14.375 1.00 94.12 215 ALA A O 1
ATOM 1686 N N . GLY A 1 216 ? 29.035 13.326 -13.470 1.00 93.88 216 GLY A N 1
ATOM 1687 C CA . GLY A 1 216 ? 29.578 14.682 -13.394 1.00 93.88 216 GLY A CA 1
ATOM 1688 C C . GLY A 1 216 ? 30.809 14.787 -12.491 1.00 93.88 216 GLY A C 1
ATOM 1689 O O . GLY A 1 216 ? 31.787 15.437 -12.848 1.00 93.88 216 GLY A O 1
ATOM 1690 N N . GLY A 1 217 ? 30.813 14.105 -11.343 1.00 94.88 217 GLY A N 1
ATOM 1691 C CA . GLY A 1 217 ? 32.002 14.017 -10.493 1.00 94.88 217 GLY A CA 1
ATOM 1692 C C . GLY A 1 217 ? 33.163 13.307 -11.196 1.00 94.88 217 GLY A C 1
ATOM 1693 O O . GLY A 1 217 ? 34.293 13.797 -11.191 1.00 94.88 217 GLY A O 1
ATOM 1694 N N . SER A 1 218 ? 32.887 12.180 -11.858 1.00 93.50 218 SER A N 1
ATOM 1695 C CA . SER A 1 218 ? 33.902 11.423 -12.597 1.00 93.50 218 SER A CA 1
ATOM 1696 C C . SER A 1 218 ? 34.428 12.172 -13.827 1.00 93.50 218 SER A C 1
ATOM 1698 O O . SER A 1 218 ? 35.623 12.106 -14.114 1.00 93.50 218 SER A O 1
ATOM 1700 N N . THR A 1 219 ? 33.578 12.922 -14.534 1.00 94.00 219 THR A N 1
ATOM 1701 C CA . THR A 1 219 ? 33.993 13.735 -15.686 1.00 94.00 219 THR A CA 1
ATOM 1702 C C . THR A 1 219 ? 34.898 14.877 -15.251 1.00 94.00 219 THR A C 1
ATOM 1704 O O . THR A 1 219 ? 35.948 15.069 -15.858 1.00 94.00 219 THR A O 1
ATOM 1707 N N . LEU A 1 220 ? 34.553 15.585 -14.169 1.00 95.00 220 LEU A N 1
ATOM 1708 C CA . LEU A 1 220 ? 35.385 16.646 -13.597 1.00 95.00 220 LEU A CA 1
ATOM 1709 C C . LEU A 1 220 ? 36.752 16.115 -13.150 1.00 95.00 220 LEU A C 1
ATOM 1711 O O . LEU A 1 220 ? 37.773 16.736 -13.440 1.00 95.00 220 LEU A O 1
ATOM 1715 N N . MET A 1 221 ? 36.787 14.941 -12.514 1.00 95.31 221 MET A N 1
ATOM 1716 C CA . MET A 1 221 ? 38.037 14.283 -12.122 1.00 95.31 221 MET A CA 1
ATOM 1717 C C . MET A 1 221 ? 38.906 13.928 -13.341 1.00 95.31 221 MET A C 1
ATOM 1719 O O . MET A 1 221 ? 40.107 14.194 -13.349 1.00 95.31 221 MET A O 1
ATOM 1723 N N . SER A 1 222 ? 38.301 13.384 -14.400 1.00 93.06 222 SER A N 1
ATOM 1724 C CA . SER A 1 222 ? 39.001 13.049 -15.649 1.00 93.06 222 SER A CA 1
ATOM 1725 C C . SER A 1 222 ? 39.525 14.295 -16.374 1.00 93.06 222 SER A C 1
ATOM 1727 O O . SER A 1 222 ? 40.637 14.287 -16.903 1.00 93.06 222 SER A O 1
ATOM 1729 N N . LEU A 1 223 ? 38.765 15.397 -16.357 1.00 92.44 223 LEU A N 1
ATOM 1730 C CA . LEU A 1 223 ? 39.210 16.688 -16.889 1.00 92.44 223 LEU A CA 1
ATOM 1731 C C . LEU A 1 223 ? 40.387 17.256 -16.091 1.00 92.44 223 LEU A C 1
ATOM 1733 O O . LEU A 1 223 ? 41.327 17.776 -16.690 1.00 92.44 223 LEU A O 1
ATOM 1737 N N . ALA A 1 224 ? 40.382 17.113 -14.762 1.00 94.69 224 ALA A N 1
ATOM 1738 C CA . ALA A 1 224 ? 41.506 17.515 -13.917 1.00 94.69 224 ALA A CA 1
ATOM 1739 C C . ALA A 1 224 ? 42.789 16.729 -14.251 1.00 94.69 224 ALA A C 1
ATOM 1741 O O . ALA A 1 224 ? 43.883 17.290 -14.225 1.00 94.69 224 ALA A O 1
ATOM 1742 N N . GLN A 1 225 ? 42.653 15.460 -14.650 1.00 95.06 225 GLN A N 1
ATOM 1743 C CA . GLN A 1 225 ? 43.750 14.615 -15.143 1.00 95.06 225 GLN A CA 1
ATOM 1744 C C . GLN A 1 225 ? 44.125 14.880 -16.614 1.00 95.06 225 GLN A C 1
ATOM 1746 O O . GLN A 1 225 ? 45.021 14.227 -17.144 1.00 95.06 225 GLN A O 1
ATOM 1751 N N . ARG A 1 226 ? 43.474 15.850 -17.274 1.00 92.88 226 ARG A N 1
ATOM 1752 C CA . ARG A 1 226 ? 43.629 16.187 -18.702 1.00 92.88 226 ARG A CA 1
ATOM 1753 C C . ARG A 1 226 ? 43.296 15.041 -19.666 1.00 92.88 226 ARG A C 1
ATOM 1755 O O . ARG A 1 226 ? 43.673 15.098 -20.835 1.00 92.88 226 ARG A O 1
ATOM 1762 N N . ASP A 1 227 ? 42.535 14.043 -19.221 1.00 92.69 227 ASP A N 1
ATOM 1763 C CA . ASP A 1 227 ? 42.012 12.992 -20.091 1.00 92.69 227 ASP A CA 1
ATOM 1764 C C . ASP A 1 227 ? 40.644 13.407 -20.653 1.00 92.69 227 ASP A C 1
ATOM 1766 O O . ASP A 1 227 ? 39.584 13.133 -20.079 1.00 92.69 227 ASP A O 1
ATOM 1770 N N . LEU A 1 228 ? 40.681 14.105 -21.794 1.00 91.38 228 LEU A N 1
ATOM 1771 C CA . LEU A 1 228 ? 39.481 14.582 -22.489 1.00 91.38 228 LEU A CA 1
ATOM 1772 C C . LEU A 1 228 ? 38.632 13.438 -23.056 1.00 91.38 228 LEU A C 1
ATOM 1774 O O . LEU A 1 228 ? 37.410 13.573 -23.133 1.00 91.38 228 LEU A O 1
ATOM 1778 N N . ARG A 1 229 ? 39.247 12.321 -23.467 1.00 93.31 229 ARG A N 1
ATOM 1779 C CA . ARG A 1 229 ? 38.522 11.212 -24.102 1.00 93.31 229 ARG A CA 1
ATOM 1780 C C . ARG A 1 229 ? 37.653 10.497 -23.075 1.00 93.31 229 ARG A C 1
ATOM 1782 O O . ARG A 1 229 ? 36.469 10.270 -23.330 1.00 93.31 229 ARG A O 1
ATOM 1789 N N . THR A 1 230 ? 38.222 10.190 -21.913 1.00 90.94 230 THR A N 1
ATOM 1790 C CA . THR A 1 230 ? 37.496 9.543 -20.815 1.00 90.94 230 THR A CA 1
ATOM 1791 C C . THR A 1 230 ? 36.450 10.485 -20.218 1.00 90.94 230 THR A C 1
ATOM 1793 O O . THR A 1 230 ? 35.316 10.065 -19.980 1.00 90.94 230 THR A O 1
ATOM 1796 N N . ALA A 1 231 ? 36.760 11.780 -20.092 1.00 89.62 231 ALA A N 1
ATOM 1797 C CA . ALA A 1 231 ? 35.794 12.785 -19.653 1.00 89.62 231 ALA A CA 1
ATOM 1798 C C . ALA A 1 231 ? 34.578 12.876 -20.590 1.00 89.62 231 ALA A C 1
ATOM 1800 O O . ALA A 1 231 ? 33.438 12.854 -20.127 1.00 89.62 231 ALA A O 1
ATOM 1801 N N . ALA A 1 232 ? 34.796 12.933 -21.908 1.00 92.44 232 ALA A N 1
ATOM 1802 C CA . ALA A 1 232 ? 33.707 12.984 -22.880 1.00 92.44 232 ALA A CA 1
ATOM 1803 C C . ALA A 1 232 ? 32.845 11.710 -22.844 1.00 92.44 232 ALA A C 1
ATOM 1805 O O . ALA A 1 232 ? 31.616 11.797 -22.825 1.00 92.44 232 ALA A O 1
ATOM 1806 N N . ALA A 1 233 ? 33.476 10.532 -22.775 1.00 93.00 233 ALA A N 1
ATOM 1807 C CA . ALA A 1 233 ? 32.772 9.253 -22.715 1.00 93.00 233 ALA A CA 1
ATOM 1808 C C . ALA A 1 233 ? 31.888 9.127 -21.461 1.00 93.00 233 ALA A C 1
ATOM 1810 O O . ALA A 1 233 ? 30.718 8.758 -21.569 1.00 93.00 233 ALA A O 1
ATOM 1811 N N . LEU A 1 234 ? 32.414 9.483 -20.284 1.00 92.25 234 LEU A N 1
ATOM 1812 C CA . LEU A 1 234 ? 31.666 9.446 -19.023 1.00 92.25 234 LEU A CA 1
ATOM 1813 C C . LEU A 1 234 ? 30.515 10.459 -19.002 1.00 92.25 234 LEU A C 1
ATOM 1815 O O . LEU A 1 234 ? 29.437 10.149 -18.498 1.00 92.25 234 LEU A O 1
ATOM 1819 N N . GLY A 1 235 ? 30.716 11.645 -19.580 1.00 91.94 235 GLY A N 1
ATOM 1820 C CA . GLY A 1 235 ? 29.699 12.694 -19.627 1.00 91.94 235 GLY A CA 1
ATOM 1821 C C . GLY A 1 235 ? 28.527 12.300 -20.517 1.00 91.94 235 GLY A C 1
ATOM 1822 O O . GLY A 1 235 ? 27.381 12.297 -20.069 1.00 91.94 235 GLY A O 1
ATOM 1823 N N . ILE A 1 236 ? 28.818 11.894 -21.756 1.00 93.06 236 ILE A N 1
ATOM 1824 C CA . ILE A 1 236 ? 27.797 11.443 -22.712 1.00 93.06 236 ILE A CA 1
ATOM 1825 C C . ILE A 1 236 ? 27.089 10.192 -22.179 1.00 93.06 236 ILE A C 1
ATOM 1827 O O . ILE A 1 236 ? 25.860 10.144 -22.163 1.00 93.06 236 ILE A O 1
ATOM 1831 N N . GLY A 1 237 ? 27.845 9.204 -21.690 1.00 92.69 237 GLY A N 1
ATOM 1832 C CA . GLY A 1 237 ? 27.287 7.976 -21.125 1.00 92.69 237 GLY A CA 1
ATOM 1833 C C . GLY A 1 237 ? 26.384 8.237 -19.917 1.00 92.69 237 GLY A C 1
ATOM 1834 O O . GLY A 1 237 ? 25.286 7.686 -19.842 1.00 92.69 237 GLY A O 1
ATOM 1835 N N . GLY A 1 238 ? 26.798 9.126 -19.010 1.00 92.94 238 GLY A N 1
ATOM 1836 C CA . GLY A 1 238 ? 26.006 9.528 -17.849 1.00 92.94 238 GLY A CA 1
ATOM 1837 C C . GLY A 1 238 ? 24.699 10.226 -18.226 1.00 92.94 238 GLY A C 1
ATOM 1838 O O . GLY A 1 238 ? 23.653 9.906 -17.661 1.00 92.94 238 GLY A O 1
ATOM 1839 N N . VAL A 1 239 ? 24.732 11.125 -19.217 1.00 94.94 239 VAL A N 1
ATOM 1840 C CA . VAL A 1 239 ? 23.525 11.792 -19.734 1.00 94.94 239 VAL A CA 1
ATOM 1841 C C . VAL A 1 239 ? 22.574 10.785 -20.377 1.00 94.94 239 VAL A C 1
ATOM 1843 O O . VAL A 1 239 ? 21.389 10.774 -20.043 1.00 94.94 239 VAL A O 1
ATOM 1846 N N . LEU A 1 240 ? 23.077 9.908 -21.251 1.00 95.06 240 LEU A N 1
ATOM 1847 C CA . LEU A 1 240 ? 22.258 8.888 -21.911 1.00 95.06 240 LEU A CA 1
ATOM 1848 C C . LEU A 1 240 ? 21.607 7.939 -20.899 1.00 95.06 240 LEU A C 1
ATOM 1850 O O . LEU A 1 240 ? 20.403 7.691 -20.976 1.00 95.06 240 LEU A O 1
ATOM 1854 N N . LEU A 1 241 ? 22.376 7.451 -19.921 1.00 93.81 241 LEU A N 1
ATOM 1855 C CA . LEU A 1 241 ? 21.858 6.580 -18.870 1.00 93.81 241 LEU A CA 1
ATOM 1856 C C . LEU A 1 241 ? 20.829 7.304 -17.990 1.00 93.81 241 LEU A C 1
ATOM 1858 O O . LEU A 1 241 ? 19.784 6.735 -17.680 1.00 93.81 241 LEU A O 1
ATOM 1862 N N . GLY A 1 242 ? 21.079 8.567 -17.632 1.00 94.25 242 GLY A N 1
ATOM 1863 C CA . GLY A 1 242 ? 20.133 9.386 -16.874 1.00 94.25 242 GLY A CA 1
ATOM 1864 C C . GLY A 1 242 ? 18.804 9.577 -17.611 1.00 94.25 242 GLY A C 1
ATOM 1865 O O . GLY A 1 242 ? 17.738 9.355 -17.036 1.00 94.25 242 GLY A O 1
ATOM 1866 N N . VAL A 1 243 ? 18.848 9.909 -18.906 1.00 94.75 243 VAL A N 1
ATOM 1867 C CA . VAL A 1 243 ? 17.646 10.025 -19.749 1.00 94.75 243 VAL A CA 1
ATOM 1868 C C . VAL A 1 243 ? 16.904 8.691 -19.830 1.00 94.75 243 VAL A C 1
ATOM 1870 O O . VAL A 1 243 ? 15.683 8.660 -19.663 1.00 94.75 243 VAL A O 1
ATOM 1873 N N . LEU A 1 244 ? 17.624 7.581 -20.020 1.00 94.31 244 LEU A N 1
ATOM 1874 C CA . LEU A 1 244 ? 17.030 6.246 -20.072 1.00 94.31 244 LEU A CA 1
ATOM 1875 C C . LEU A 1 244 ? 16.307 5.891 -18.765 1.00 94.31 244 LEU A C 1
ATOM 1877 O O . LEU A 1 244 ? 15.183 5.398 -18.813 1.00 94.31 244 LEU A O 1
ATOM 1881 N N . LEU A 1 245 ? 16.906 6.172 -17.604 1.00 93.44 245 LEU A N 1
ATOM 1882 C CA . LEU A 1 245 ? 16.301 5.917 -16.291 1.00 93.44 245 LEU A CA 1
ATOM 1883 C C . LEU A 1 245 ? 15.063 6.788 -16.038 1.00 93.44 245 LEU A C 1
ATOM 1885 O O . LEU A 1 245 ? 14.059 6.294 -15.514 1.00 93.44 245 LEU A O 1
ATOM 1889 N N . ALA A 1 246 ? 15.094 8.057 -16.451 1.00 92.75 246 ALA A N 1
ATOM 1890 C CA . ALA A 1 246 ? 13.945 8.955 -16.353 1.00 92.75 246 ALA A CA 1
ATOM 1891 C C . ALA A 1 246 ? 12.772 8.475 -17.228 1.00 92.75 246 ALA A C 1
ATOM 1893 O O . ALA A 1 246 ? 11.636 8.379 -16.752 1.00 92.75 246 ALA A O 1
ATOM 1894 N N . LEU A 1 247 ? 13.055 8.106 -18.483 1.00 93.06 247 LEU A N 1
ATOM 1895 C CA . LEU A 1 247 ? 12.070 7.540 -19.407 1.00 93.06 247 LEU A CA 1
ATOM 1896 C C . LEU A 1 247 ? 11.521 6.205 -18.901 1.00 93.06 247 LEU A C 1
ATOM 1898 O O . LEU A 1 247 ? 10.306 5.996 -18.913 1.00 93.06 247 LEU A O 1
ATOM 1902 N N . ALA A 1 248 ? 12.397 5.326 -18.408 1.00 90.69 248 ALA A N 1
ATOM 1903 C CA . ALA A 1 248 ? 12.007 4.053 -17.822 1.00 90.69 248 ALA A CA 1
ATOM 1904 C C . ALA A 1 248 ? 11.044 4.273 -16.651 1.00 90.69 248 ALA A C 1
ATOM 1906 O O . ALA A 1 248 ? 9.973 3.677 -16.641 1.00 90.69 248 ALA A O 1
ATOM 1907 N N . GLY A 1 249 ? 11.356 5.179 -15.719 1.00 89.69 249 GLY A N 1
ATOM 1908 C CA . GLY A 1 249 ? 10.472 5.515 -14.600 1.00 89.69 249 GLY A CA 1
ATOM 1909 C C . GLY A 1 249 ? 9.107 6.058 -15.040 1.00 89.69 249 GLY A C 1
ATOM 1910 O O . GLY A 1 249 ? 8.074 5.608 -14.542 1.00 89.69 249 GLY A O 1
ATOM 1911 N N . ALA A 1 250 ? 9.075 6.977 -16.007 1.00 90.62 250 ALA A N 1
ATOM 1912 C CA . ALA A 1 250 ? 7.828 7.564 -16.504 1.00 90.62 250 ALA A CA 1
ATOM 1913 C C . ALA A 1 250 ? 6.931 6.542 -17.227 1.00 90.62 250 ALA A C 1
ATOM 1915 O O . ALA A 1 250 ? 5.711 6.540 -17.049 1.00 90.62 250 ALA A O 1
ATOM 1916 N N . LEU A 1 251 ? 7.530 5.652 -18.022 1.00 90.94 251 LEU A N 1
ATOM 1917 C CA . LEU A 1 251 ? 6.804 4.692 -18.854 1.00 90.94 251 LEU A CA 1
ATOM 1918 C C . LEU A 1 251 ? 6.542 3.356 -18.154 1.00 90.94 251 LEU A C 1
ATOM 1920 O O . LEU A 1 251 ? 5.677 2.602 -18.602 1.00 90.94 251 LEU A O 1
ATOM 1924 N N . TRP A 1 252 ? 7.223 3.060 -17.043 1.00 89.94 252 TRP A N 1
ATOM 1925 C CA . TRP A 1 252 ? 7.168 1.755 -16.378 1.00 89.94 252 TRP A CA 1
ATOM 1926 C C . TRP A 1 252 ? 5.748 1.291 -16.061 1.00 89.94 252 TRP A C 1
ATOM 1928 O O . TRP A 1 252 ? 5.422 0.118 -16.235 1.00 89.94 252 TRP A O 1
ATOM 1938 N N . VAL A 1 253 ? 4.874 2.199 -15.618 1.00 87.88 253 VAL A N 1
ATOM 1939 C CA . VAL A 1 253 ? 3.484 1.857 -15.282 1.00 87.88 253 VAL A CA 1
ATOM 1940 C C . VAL A 1 253 ? 2.718 1.397 -16.519 1.00 87.88 253 VAL A C 1
ATOM 1942 O O . VAL A 1 253 ? 2.017 0.388 -16.453 1.00 87.88 253 VAL A O 1
ATOM 1945 N N . HIS A 1 254 ? 2.883 2.092 -17.645 1.00 86.75 254 HIS A N 1
ATOM 1946 C CA . HIS A 1 254 ? 2.249 1.732 -18.910 1.00 86.75 254 HIS A CA 1
ATOM 1947 C C . HIS A 1 254 ? 2.852 0.461 -19.500 1.00 86.7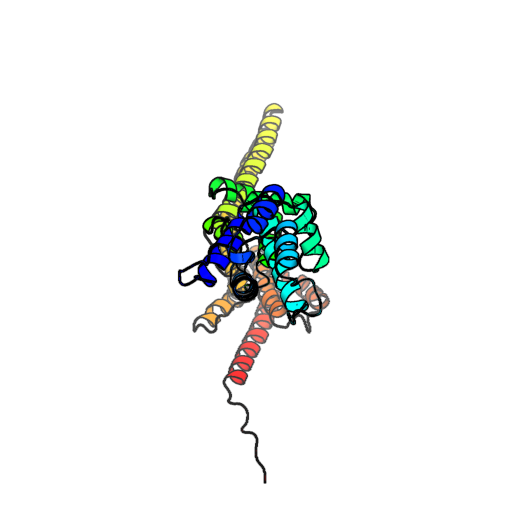5 254 HIS A C 1
ATOM 1949 O O . HIS A 1 254 ? 2.100 -0.412 -19.920 1.00 86.75 254 HIS A O 1
ATOM 1955 N N . VAL A 1 255 ? 4.178 0.305 -19.446 1.00 85.56 255 VAL A N 1
ATOM 1956 C CA . VAL A 1 255 ? 4.874 -0.914 -19.883 1.00 85.56 255 VAL A CA 1
ATOM 1957 C C . VAL A 1 255 ? 4.416 -2.116 -19.063 1.00 85.56 255 VAL A C 1
ATOM 1959 O O . VAL A 1 255 ? 4.030 -3.133 -19.630 1.00 85.56 255 VAL A O 1
ATOM 1962 N N . ARG A 1 256 ? 4.382 -2.008 -17.730 1.00 84.25 256 ARG A N 1
ATOM 1963 C CA . ARG A 1 256 ? 3.932 -3.089 -16.843 1.00 84.25 256 ARG A CA 1
ATOM 1964 C C . ARG A 1 256 ? 2.455 -3.409 -17.046 1.00 84.25 256 ARG A C 1
ATOM 1966 O O . ARG A 1 256 ? 2.086 -4.581 -17.019 1.00 84.25 256 ARG A O 1
ATOM 1973 N N . TRP A 1 257 ? 1.612 -2.395 -17.230 1.00 84.06 257 TRP A N 1
ATOM 1974 C CA . TRP A 1 257 ? 0.199 -2.600 -17.535 1.00 84.06 257 TRP A CA 1
ATOM 1975 C C . TRP A 1 257 ? 0.016 -3.295 -18.888 1.00 84.06 257 TRP A C 1
ATOM 1977 O O . TRP A 1 257 ? -0.670 -4.310 -18.948 1.00 84.06 257 TRP A O 1
ATOM 1987 N N . ALA A 1 258 ? 0.693 -2.832 -19.940 1.00 80.19 258 ALA A N 1
ATOM 1988 C CA . ALA A 1 258 ? 0.667 -3.464 -21.255 1.00 80.19 258 ALA A CA 1
ATOM 1989 C C . ALA A 1 258 ? 1.180 -4.907 -21.179 1.00 80.19 258 ALA A C 1
ATOM 1991 O O . ALA A 1 258 ? 0.512 -5.819 -21.649 1.00 80.19 258 ALA A O 1
ATOM 1992 N N . LEU A 1 259 ? 2.300 -5.153 -20.494 1.00 77.94 259 LEU A N 1
ATOM 1993 C CA . LEU A 1 259 ? 2.837 -6.497 -20.287 1.00 77.94 259 LEU A CA 1
ATOM 1994 C C . LEU A 1 259 ? 1.845 -7.399 -19.541 1.00 77.94 259 LEU A C 1
ATOM 1996 O O . LEU A 1 259 ? 1.724 -8.578 -19.864 1.00 77.94 259 LEU A O 1
ATOM 2000 N N . ARG A 1 260 ? 1.097 -6.863 -18.571 1.00 77.44 260 ARG A N 1
ATOM 2001 C CA . ARG A 1 260 ? 0.025 -7.594 -17.881 1.00 77.44 260 ARG A CA 1
ATOM 2002 C C . ARG A 1 260 ? -1.141 -7.919 -18.817 1.00 77.44 260 ARG A C 1
ATOM 2004 O O . ARG A 1 260 ? -1.575 -9.065 -18.836 1.00 77.44 260 ARG A O 1
ATOM 2011 N N . GLN A 1 261 ? -1.605 -6.961 -19.616 1.00 75.19 261 GLN A N 1
ATOM 2012 C CA . GLN A 1 261 ? -2.645 -7.196 -20.628 1.00 75.19 261 GLN A CA 1
ATOM 2013 C C . GLN A 1 261 ? -2.203 -8.256 -21.638 1.00 75.19 261 GLN A C 1
ATOM 2015 O O . GLN A 1 261 ? -2.971 -9.139 -22.011 1.00 75.19 261 GLN A O 1
ATOM 2020 N N . LEU A 1 262 ? -0.928 -8.225 -22.026 1.00 71.75 262 LEU A N 1
ATOM 2021 C CA . LEU A 1 262 ? -0.362 -9.240 -22.891 1.00 71.75 262 LEU A CA 1
ATOM 2022 C C . LEU A 1 262 ? -0.280 -10.595 -22.176 1.00 71.75 262 LEU A C 1
ATOM 2024 O O . LEU A 1 262 ? -0.588 -11.602 -22.791 1.00 71.75 262 LEU A O 1
ATOM 2028 N N . THR A 1 263 ? 0.087 -10.676 -20.901 1.00 69.00 263 THR A N 1
ATOM 2029 C CA . THR A 1 263 ? 0.371 -11.972 -20.250 1.00 69.00 263 THR A CA 1
ATOM 2030 C C . THR A 1 263 ? -0.809 -12.632 -19.534 1.00 69.00 263 THR A C 1
ATOM 2032 O O . THR A 1 263 ? -0.799 -13.852 -19.396 1.00 69.00 263 THR A O 1
ATOM 2035 N N . LEU A 1 264 ? -1.803 -11.873 -19.065 1.00 63.31 264 LEU A N 1
ATOM 2036 C CA . LEU A 1 264 ? -2.779 -12.344 -18.072 1.00 63.31 264 LEU A CA 1
ATOM 2037 C C . LEU A 1 264 ? -4.238 -12.064 -18.450 1.00 63.31 264 LEU A C 1
ATOM 2039 O O . LEU A 1 264 ? -5.067 -12.974 -18.384 1.00 63.31 264 LEU A O 1
ATOM 2043 N N . ASP A 1 265 ? -4.549 -10.843 -18.886 1.00 56.94 265 ASP A N 1
ATOM 2044 C CA . ASP A 1 265 ? -5.918 -10.317 -18.867 1.00 56.94 265 ASP A CA 1
ATOM 2045 C C . ASP A 1 265 ? -6.497 -10.156 -20.280 1.00 56.94 265 ASP A C 1
ATOM 2047 O O . ASP A 1 265 ? -6.794 -9.056 -20.740 1.00 56.94 265 ASP A O 1
ATOM 2051 N N . LEU A 1 266 ? -6.726 -11.270 -20.981 1.00 58.03 266 LEU A N 1
ATOM 2052 C CA . LEU A 1 266 ? -7.721 -11.258 -22.052 1.00 58.03 266 LEU A CA 1
ATOM 2053 C C . LEU A 1 266 ? -9.091 -11.114 -21.398 1.00 58.03 266 LEU A C 1
ATOM 2055 O O . LEU A 1 266 ? -9.738 -12.110 -21.076 1.00 58.03 266 LEU A O 1
ATOM 2059 N N . SER A 1 267 ? -9.514 -9.867 -21.180 1.00 51.94 267 SER A N 1
ATOM 2060 C CA . SER A 1 267 ? -10.931 -9.548 -21.028 1.00 51.94 267 SER A CA 1
ATOM 2061 C C . SER A 1 267 ? -11.702 -10.317 -22.114 1.00 51.94 267 SER A C 1
ATOM 2063 O O . SER A 1 267 ? -11.211 -10.373 -23.248 1.00 51.94 267 SER A O 1
ATOM 2065 N N . PRO A 1 268 ? -12.907 -10.855 -21.838 1.00 54.31 268 PRO A N 1
ATOM 2066 C CA . PRO A 1 268 ? -13.803 -11.443 -22.848 1.00 54.31 268 PRO A CA 1
ATOM 2067 C C . PRO A 1 268 ? -14.311 -10.408 -23.883 1.00 54.31 268 PRO A C 1
ATOM 2069 O O . PRO A 1 268 ? -15.364 -10.545 -24.494 1.00 54.31 268 PRO A O 1
ATOM 2072 N N . SER A 1 269 ? -13.548 -9.337 -24.078 1.00 60.50 269 SER A N 1
ATOM 2073 C CA . SER A 1 269 ? -13.658 -8.342 -25.116 1.00 60.50 269 SER A CA 1
ATOM 2074 C C . SER A 1 269 ? -13.384 -8.953 -26.488 1.00 60.50 269 SER A C 1
ATOM 2076 O O . SER A 1 269 ? -12.468 -9.754 -26.696 1.00 60.50 269 SER A O 1
ATOM 2078 N N . ARG A 1 270 ? -14.141 -8.452 -27.463 1.00 59.03 270 ARG A N 1
ATOM 2079 C CA . ARG A 1 270 ? -14.055 -8.762 -28.898 1.00 59.03 270 ARG A CA 1
ATOM 2080 C C . ARG A 1 270 ? -12.656 -8.522 -29.483 1.00 59.03 270 ARG A C 1
ATOM 2082 O O . ARG A 1 270 ? -12.337 -9.052 -30.540 1.00 59.03 270 ARG A O 1
ATOM 2089 N N . TRP A 1 271 ? -11.817 -7.759 -28.783 1.00 64.81 271 TRP A N 1
ATOM 2090 C CA . TRP A 1 271 ? -10.465 -7.383 -29.191 1.00 64.81 271 TRP A CA 1
ATOM 2091 C C . TRP A 1 271 ? -9.358 -8.162 -28.473 1.00 64.81 271 TRP A C 1
ATOM 2093 O O . TRP A 1 271 ? -8.183 -7.932 -28.743 1.00 64.81 271 TRP A O 1
ATOM 2103 N N . GLY A 1 272 ? -9.693 -9.106 -27.585 1.00 66.31 272 GLY A N 1
ATOM 2104 C CA . GLY A 1 272 ? -8.692 -9.906 -26.876 1.00 66.31 272 GLY A CA 1
ATOM 2105 C C . GLY A 1 272 ? -7.745 -10.657 -27.825 1.00 66.31 272 GLY A C 1
ATOM 2106 O O . GLY A 1 272 ? -6.543 -10.731 -27.590 1.00 66.31 272 GLY A O 1
ATOM 2107 N N . TRP A 1 273 ? -8.237 -11.136 -28.968 1.00 70.69 273 TRP A N 1
ATOM 2108 C CA . TRP A 1 273 ? -7.383 -11.801 -29.958 1.00 70.69 273 TRP A CA 1
ATOM 2109 C C . TRP A 1 273 ? -6.280 -10.884 -30.521 1.00 70.69 273 TRP A C 1
ATOM 2111 O O . TRP A 1 273 ? -5.197 -11.383 -30.807 1.00 70.69 273 TRP A O 1
ATOM 2121 N N . LEU A 1 274 ? -6.488 -9.559 -30.607 1.00 74.38 274 LEU A N 1
ATOM 2122 C CA . LEU A 1 274 ? -5.436 -8.618 -31.022 1.00 74.38 274 LEU A CA 1
ATOM 2123 C C . LEU A 1 274 ? -4.292 -8.579 -30.014 1.00 74.38 274 LEU A C 1
ATOM 2125 O O . LEU A 1 274 ? -3.125 -8.552 -30.398 1.00 74.38 274 LEU A O 1
ATOM 2129 N N . LEU A 1 275 ? -4.617 -8.636 -28.721 1.00 72.62 275 LEU A N 1
ATOM 2130 C CA . LEU A 1 275 ? -3.609 -8.687 -27.668 1.00 72.62 275 LEU A CA 1
ATOM 2131 C C . LEU A 1 275 ? -2.784 -9.972 -27.757 1.00 72.62 275 LEU A C 1
ATOM 2133 O O . LEU A 1 275 ? -1.653 -9.970 -27.288 1.00 72.62 275 LEU A O 1
ATOM 2137 N N . ALA A 1 276 ? -3.278 -11.039 -28.395 1.00 72.88 276 ALA A N 1
ATOM 2138 C CA . ALA A 1 276 ? -2.529 -12.276 -28.599 1.00 72.88 276 ALA A CA 1
ATOM 2139 C C . ALA A 1 276 ? -1.448 -12.189 -29.694 1.00 72.88 276 ALA A C 1
ATOM 2141 O O . ALA A 1 276 ? -0.452 -12.907 -29.598 1.00 72.88 276 ALA A O 1
ATOM 2142 N N . LEU A 1 277 ? -1.601 -11.315 -30.691 1.00 81.44 277 LEU A N 1
ATOM 2143 C CA . LEU A 1 277 ? -0.746 -11.232 -31.887 1.00 81.44 277 LEU A CA 1
ATOM 2144 C C . LEU A 1 277 ? 0.695 -10.702 -31.718 1.00 81.44 277 LEU A C 1
ATOM 2146 O O . LEU A 1 277 ? 1.504 -10.968 -32.603 1.00 81.44 277 LEU A O 1
ATOM 2150 N N . PRO A 1 278 ? 1.098 -9.994 -30.648 1.00 84.69 278 PRO A N 1
ATOM 2151 C CA . PRO A 1 278 ? 2.459 -9.465 -30.569 1.00 84.69 278 PRO A CA 1
ATOM 2152 C C . PRO A 1 278 ? 3.554 -10.534 -30.610 1.00 84.69 278 PRO A C 1
ATOM 2154 O O . PRO A 1 278 ? 4.577 -10.308 -31.237 1.00 84.69 278 PRO A O 1
ATOM 2157 N N . ALA A 1 279 ? 3.343 -11.717 -30.021 1.00 81.75 279 ALA A N 1
ATOM 2158 C CA . ALA A 1 279 ? 4.324 -12.808 -30.093 1.00 81.75 279 ALA A CA 1
ATOM 2159 C C . ALA A 1 279 ? 4.602 -13.275 -31.543 1.00 81.75 279 ALA A C 1
ATOM 2161 O O . ALA A 1 279 ? 5.768 -13.256 -31.942 1.00 81.75 279 ALA A O 1
ATOM 2162 N N . PRO A 1 280 ? 3.591 -13.642 -32.361 1.00 84.75 280 PRO A N 1
ATOM 2163 C CA . PRO A 1 280 ? 3.834 -14.021 -33.753 1.00 84.75 280 PRO A CA 1
ATOM 2164 C C . PRO A 1 280 ? 4.315 -12.850 -34.620 1.00 84.75 280 PRO A C 1
ATOM 2166 O O . PRO A 1 280 ? 5.132 -13.067 -35.508 1.00 84.75 280 PRO A O 1
ATOM 2169 N N . LEU A 1 281 ? 3.882 -11.611 -34.352 1.00 88.38 281 LEU A N 1
ATOM 2170 C CA . LEU A 1 281 ? 4.383 -10.435 -35.076 1.00 88.38 281 LEU A CA 1
ATOM 2171 C C . LEU A 1 281 ? 5.868 -10.168 -34.797 1.00 88.38 281 LEU A C 1
ATOM 2173 O O . LEU A 1 281 ? 6.601 -9.837 -35.721 1.00 88.38 281 LEU A O 1
ATOM 2177 N N . ILE A 1 282 ? 6.326 -10.355 -33.555 1.00 87.25 282 ILE A N 1
ATOM 2178 C CA . ILE A 1 282 ? 7.746 -10.255 -33.186 1.00 87.25 282 ILE A CA 1
ATOM 2179 C C . ILE A 1 282 ? 8.568 -11.341 -33.896 1.00 87.25 282 ILE A C 1
ATOM 2181 O O . ILE A 1 282 ? 9.643 -11.047 -34.414 1.00 87.25 282 ILE A O 1
ATOM 2185 N N . ALA A 1 283 ? 8.057 -12.575 -33.973 1.00 86.06 283 ALA A N 1
ATOM 2186 C CA . ALA A 1 283 ? 8.711 -13.653 -34.718 1.00 86.06 283 ALA A CA 1
ATOM 2187 C C . ALA A 1 283 ? 8.789 -13.346 -36.227 1.00 86.06 283 ALA A C 1
ATOM 2189 O O . ALA A 1 283 ? 9.836 -13.522 -36.843 1.00 86.06 283 ALA A O 1
ATOM 2190 N N . LEU A 1 284 ? 7.714 -12.817 -36.819 1.00 88.75 284 LEU A N 1
ATOM 2191 C CA . LEU A 1 284 ? 7.703 -12.422 -38.228 1.00 88.75 284 LEU A CA 1
ATOM 2192 C C . LEU A 1 284 ? 8.663 -11.256 -38.504 1.00 88.75 284 LEU A C 1
ATOM 2194 O O . LEU A 1 284 ? 9.423 -11.299 -39.467 1.00 88.75 284 LEU A O 1
ATOM 2198 N N . ALA A 1 285 ? 8.663 -10.235 -37.645 1.00 88.31 285 ALA A N 1
ATOM 2199 C CA . ALA A 1 285 ? 9.587 -9.110 -37.741 1.00 88.31 285 ALA A CA 1
ATOM 2200 C C . ALA A 1 285 ? 11.045 -9.578 -37.638 1.00 88.31 285 ALA A C 1
ATOM 2202 O O . ALA A 1 285 ? 11.881 -9.128 -38.413 1.00 88.31 285 ALA A O 1
ATOM 2203 N N . SER A 1 286 ? 11.337 -10.529 -36.746 1.00 86.38 286 SER A N 1
ATOM 2204 C CA . SER A 1 286 ? 12.659 -11.153 -36.654 1.00 86.38 286 SER A CA 1
ATOM 2205 C C . SER A 1 286 ? 13.076 -11.799 -37.979 1.00 86.38 286 SER A C 1
ATOM 2207 O O . SER A 1 286 ? 14.158 -11.495 -38.476 1.00 86.38 286 SER A O 1
ATOM 2209 N N . LEU A 1 287 ? 12.208 -12.601 -38.610 1.00 87.19 287 LEU A N 1
ATOM 2210 C CA . LEU A 1 287 ? 12.501 -13.208 -39.916 1.00 87.19 287 LEU A CA 1
ATOM 2211 C C . LEU A 1 287 ? 12.770 -12.162 -41.000 1.00 87.19 287 LEU A C 1
ATOM 2213 O O . LEU A 1 287 ? 13.698 -12.342 -41.784 1.00 87.19 287 LEU A O 1
ATOM 2217 N N . ILE A 1 288 ? 11.994 -11.074 -41.026 1.00 89.44 288 ILE A N 1
ATOM 2218 C CA . ILE A 1 288 ? 12.178 -9.975 -41.982 1.00 89.44 288 ILE A CA 1
ATOM 2219 C C . ILE A 1 288 ? 13.522 -9.274 -41.754 1.00 89.44 288 ILE A C 1
ATOM 2221 O O . ILE A 1 288 ? 14.223 -8.995 -42.723 1.00 89.44 288 ILE A O 1
ATOM 2225 N N . LEU A 1 289 ? 13.917 -9.019 -40.503 1.00 88.88 289 LEU A N 1
ATOM 2226 C CA . LEU A 1 289 ? 15.222 -8.422 -40.207 1.00 88.88 289 LEU A CA 1
ATOM 2227 C C . LEU A 1 289 ? 16.370 -9.344 -40.635 1.00 88.88 289 LEU A C 1
ATOM 2229 O O . LEU A 1 289 ? 17.305 -8.880 -41.279 1.00 88.88 289 LEU A O 1
ATOM 2233 N N . VAL A 1 290 ? 16.277 -10.641 -40.326 1.00 87.75 290 VAL A N 1
ATOM 2234 C CA . VAL A 1 290 ? 17.332 -11.615 -40.638 1.00 87.75 290 VAL A CA 1
ATOM 2235 C C . VAL A 1 290 ? 17.455 -11.871 -42.140 1.00 87.75 290 VAL A C 1
ATOM 2237 O O . VAL A 1 290 ? 18.558 -11.822 -42.664 1.00 87.75 290 VAL A O 1
ATOM 2240 N N . HIS A 1 291 ? 16.349 -12.157 -42.831 1.00 87.31 291 HIS A N 1
ATOM 2241 C CA . HIS A 1 291 ? 16.374 -12.616 -44.226 1.00 87.31 291 HIS A CA 1
ATOM 2242 C C . HIS A 1 291 ? 16.089 -11.510 -45.244 1.00 87.31 291 HIS A C 1
ATOM 2244 O O . HIS A 1 291 ? 16.490 -11.623 -46.397 1.00 87.31 291 HIS A O 1
ATOM 2250 N N . GLY A 1 292 ? 15.354 -10.469 -44.849 1.00 86.69 292 GLY A N 1
ATOM 2251 C CA . GLY A 1 292 ? 14.972 -9.372 -45.739 1.00 86.69 292 GLY A CA 1
ATOM 2252 C C . GLY A 1 292 ? 15.947 -8.197 -45.717 1.00 86.69 292 GLY A C 1
ATOM 2253 O O . GLY A 1 292 ? 16.118 -7.544 -46.741 1.00 86.69 292 GLY A O 1
ATOM 2254 N N . LEU A 1 293 ? 16.575 -7.924 -44.568 1.00 86.75 293 LEU A N 1
ATOM 2255 C CA . LEU A 1 293 ? 17.469 -6.773 -44.367 1.00 86.75 293 LEU A CA 1
ATOM 2256 C C . LEU A 1 293 ? 18.915 -7.163 -44.017 1.00 86.75 293 LEU A C 1
ATOM 2258 O O . LEU A 1 293 ? 19.736 -6.274 -43.821 1.00 86.75 293 LEU A O 1
ATOM 2262 N N . ASP A 1 294 ? 19.214 -8.463 -43.926 1.00 84.94 294 ASP A N 1
ATOM 2263 C CA . ASP A 1 294 ? 20.524 -9.019 -43.538 1.00 84.94 294 ASP A CA 1
ATOM 2264 C C . ASP A 1 294 ? 21.029 -8.543 -42.151 1.00 84.94 294 ASP A C 1
ATOM 2266 O O . ASP A 1 294 ? 22.211 -8.602 -41.812 1.00 84.94 294 ASP A O 1
ATOM 2270 N N . LEU A 1 295 ? 20.103 -8.092 -41.294 1.00 87.31 295 LEU A N 1
ATOM 2271 C CA . LEU A 1 295 ? 20.336 -7.629 -39.921 1.00 87.31 295 LEU A CA 1
ATOM 2272 C C . LEU A 1 295 ? 20.222 -8.804 -38.945 1.00 87.31 295 LEU A C 1
ATOM 2274 O O . LEU A 1 295 ? 19.269 -8.941 -38.165 1.00 87.31 295 LEU A O 1
ATOM 2278 N N . ARG A 1 296 ? 21.183 -9.727 -39.051 1.00 83.12 296 ARG A N 1
ATOM 2279 C CA . ARG A 1 296 ? 21.115 -11.031 -38.381 1.00 83.12 296 ARG A CA 1
ATOM 2280 C C . ARG A 1 296 ? 21.156 -10.928 -36.857 1.00 83.12 296 ARG A C 1
ATOM 2282 O O . ARG A 1 296 ? 20.419 -11.645 -36.178 1.00 83.12 296 ARG A O 1
ATOM 2289 N N . LEU A 1 297 ? 21.994 -10.051 -36.305 1.00 82.75 297 LEU A N 1
ATOM 2290 C CA . LEU A 1 297 ? 22.124 -9.885 -34.853 1.00 82.75 297 LEU A CA 1
ATOM 2291 C C . LEU A 1 297 ? 20.866 -9.247 -34.259 1.00 82.75 297 LEU A C 1
ATOM 2293 O O . LEU A 1 297 ? 20.322 -9.751 -33.277 1.00 82.75 297 LEU A O 1
ATOM 2297 N N . GLU A 1 298 ? 20.364 -8.188 -34.884 1.00 84.88 298 GLU A N 1
ATOM 2298 C CA . GLU A 1 298 ? 19.179 -7.448 -34.462 1.00 84.88 298 GLU A CA 1
ATOM 2299 C C . GLU A 1 298 ? 17.931 -8.329 -34.522 1.00 84.88 298 GLU A C 1
ATOM 2301 O O . GLU A 1 298 ? 17.158 -8.389 -33.562 1.00 84.88 298 GLU A O 1
ATOM 2306 N N . GLY A 1 299 ? 17.764 -9.073 -35.619 1.00 80.62 299 GLY A N 1
ATOM 2307 C CA . GLY A 1 299 ? 16.662 -10.013 -35.778 1.00 80.62 299 GLY A CA 1
ATOM 2308 C C . GLY A 1 299 ? 16.709 -11.153 -34.757 1.00 80.62 299 GLY A C 1
ATOM 2309 O O . GLY A 1 299 ? 15.672 -11.515 -34.199 1.00 80.62 299 GLY A O 1
ATOM 2310 N N . THR A 1 300 ? 17.897 -11.670 -34.430 1.00 82.94 300 THR A N 1
ATOM 2311 C CA . THR A 1 300 ? 18.060 -12.709 -33.395 1.00 82.94 300 THR A CA 1
ATOM 2312 C C . THR A 1 300 ? 17.748 -12.166 -31.997 1.00 82.94 300 THR A C 1
ATOM 2314 O O . THR A 1 300 ? 17.033 -12.802 -31.221 1.00 82.94 300 THR A O 1
ATOM 2317 N N . LEU A 1 301 ? 18.215 -10.954 -31.676 1.00 83.75 301 LEU A N 1
ATOM 2318 C CA . LEU A 1 301 ? 17.930 -10.286 -30.402 1.00 83.75 301 LEU A CA 1
ATOM 2319 C C . LEU A 1 301 ? 16.430 -10.023 -30.207 1.00 83.75 301 LEU A C 1
ATOM 2321 O O . LEU A 1 301 ? 15.921 -10.124 -29.089 1.00 83.75 301 LEU A O 1
ATOM 2325 N N . LEU A 1 302 ? 15.703 -9.762 -31.296 1.00 85.19 302 LEU A N 1
ATOM 2326 C CA . LEU A 1 302 ? 14.258 -9.546 -31.280 1.00 85.19 302 LEU A CA 1
ATOM 2327 C C . LEU A 1 302 ? 13.457 -10.806 -30.884 1.00 85.19 302 LEU A C 1
ATOM 2329 O O . LEU A 1 302 ? 12.327 -10.687 -30.412 1.00 85.19 302 LEU A O 1
ATOM 2333 N N . LEU A 1 303 ? 14.032 -12.011 -30.984 1.00 82.94 303 LEU A N 1
ATOM 2334 C CA . LEU A 1 303 ? 13.350 -13.254 -30.590 1.00 82.94 303 LEU A CA 1
ATOM 2335 C C . LEU A 1 303 ? 13.249 -13.437 -29.076 1.00 82.94 303 LEU A C 1
ATOM 2337 O O . LEU A 1 303 ? 1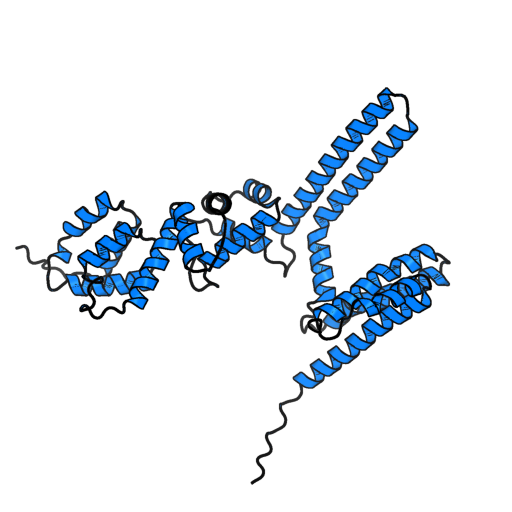2.295 -14.057 -28.602 1.00 82.94 303 LEU A O 1
ATOM 2341 N N . PHE A 1 304 ? 14.177 -12.870 -28.303 1.00 81.62 304 PHE A N 1
ATOM 2342 C CA . PHE A 1 304 ? 14.181 -12.968 -26.838 1.00 81.62 304 PHE A CA 1
ATOM 2343 C C . PHE A 1 304 ? 12.907 -12.401 -26.198 1.00 81.62 304 PHE A C 1
ATOM 2345 O O . PHE A 1 304 ? 12.270 -13.124 -25.424 1.00 81.62 304 PHE A O 1
ATOM 2352 N N . PRO A 1 305 ? 12.458 -11.170 -26.518 1.00 80.19 305 PRO A N 1
ATOM 2353 C CA . PRO A 1 305 ? 11.203 -10.656 -25.979 1.00 80.19 305 PRO A CA 1
ATOM 2354 C C . PRO A 1 305 ? 9.979 -11.441 -26.474 1.00 80.19 305 PRO A C 1
ATOM 2356 O O . PRO A 1 305 ? 9.046 -11.646 -25.697 1.00 80.19 305 PRO A O 1
ATOM 2359 N N . GLY A 1 306 ? 9.980 -11.934 -27.720 1.00 81.31 306 GLY A N 1
ATOM 2360 C CA . GLY A 1 306 ? 8.894 -12.766 -28.259 1.00 81.31 306 GLY A CA 1
ATOM 2361 C C . GLY A 1 306 ? 8.743 -14.092 -27.508 1.00 81.31 306 GLY A C 1
ATOM 2362 O O . GLY A 1 306 ? 7.637 -14.464 -27.102 1.00 81.31 306 GLY A O 1
ATOM 2363 N N . LEU A 1 307 ? 9.866 -14.761 -27.239 1.00 82.38 307 LEU A N 1
ATOM 2364 C CA . LEU A 1 307 ? 9.913 -15.998 -26.466 1.00 82.38 307 LEU A CA 1
ATOM 2365 C C . LEU A 1 307 ? 9.517 -15.783 -25.006 1.00 82.38 307 LEU A C 1
ATOM 2367 O O . LEU A 1 307 ? 8.717 -16.552 -24.464 1.00 82.38 307 LEU A O 1
ATOM 2371 N N . ALA A 1 308 ? 10.039 -14.732 -24.374 1.00 81.31 308 ALA A N 1
ATOM 2372 C CA . ALA A 1 308 ? 9.684 -14.376 -23.006 1.00 81.31 308 ALA A CA 1
ATOM 2373 C C . ALA A 1 308 ? 8.172 -14.130 -22.874 1.00 81.31 308 ALA A C 1
ATOM 2375 O O . ALA A 1 308 ? 7.551 -14.615 -21.928 1.00 81.31 308 ALA A O 1
ATOM 2376 N N . LEU A 1 309 ? 7.560 -13.448 -23.849 1.00 80.44 309 LEU A N 1
ATOM 2377 C CA . LEU A 1 309 ? 6.121 -13.189 -23.870 1.00 80.44 309 LEU A CA 1
ATOM 2378 C C . LEU A 1 309 ? 5.298 -14.479 -24.005 1.00 80.44 309 LEU A C 1
ATOM 2380 O O . LEU A 1 309 ? 4.349 -14.686 -23.244 1.00 80.44 309 LEU A O 1
ATOM 2384 N N . ALA A 1 310 ? 5.661 -15.350 -24.953 1.00 77.88 310 ALA A N 1
ATOM 2385 C CA . ALA A 1 310 ? 4.975 -16.622 -25.187 1.00 77.88 310 ALA A CA 1
ATOM 2386 C C . ALA A 1 310 ? 5.081 -17.555 -23.969 1.00 77.88 310 ALA A C 1
ATOM 2388 O O . ALA A 1 310 ? 4.090 -18.137 -23.526 1.00 77.88 310 ALA A O 1
ATOM 2389 N N . THR A 1 311 ? 6.264 -17.616 -23.362 1.00 77.88 311 THR A N 1
ATOM 2390 C CA . THR A 1 311 ? 6.529 -18.422 -22.165 1.00 77.88 311 THR A CA 1
ATOM 2391 C C . THR A 1 311 ? 5.790 -17.875 -20.942 1.00 77.88 311 THR A C 1
ATOM 2393 O O . THR A 1 311 ? 5.158 -18.632 -20.208 1.00 77.88 311 THR A O 1
ATOM 2396 N N . ALA A 1 312 ? 5.802 -16.555 -20.727 1.00 77.19 312 ALA A N 1
ATOM 2397 C CA . ALA A 1 312 ? 5.097 -15.926 -19.611 1.00 77.19 312 ALA A CA 1
ATOM 2398 C C . ALA A 1 312 ? 3.578 -16.155 -19.674 1.00 77.19 312 ALA A C 1
ATOM 2400 O O . ALA A 1 312 ? 2.955 -16.372 -18.635 1.00 77.19 312 ALA A O 1
ATOM 2401 N N . ARG A 1 313 ? 2.991 -16.151 -20.879 1.00 76.75 313 ARG A N 1
ATOM 2402 C CA . ARG A 1 313 ? 1.581 -16.520 -21.100 1.00 76.75 313 ARG A CA 1
ATOM 2403 C C . ARG A 1 313 ? 1.291 -17.964 -20.728 1.00 76.75 313 ARG A C 1
ATOM 2405 O O . ARG A 1 313 ? 0.304 -18.227 -20.048 1.00 76.75 313 ARG A O 1
ATOM 2412 N N . TRP A 1 314 ? 2.151 -18.876 -21.175 1.00 72.75 314 TRP A N 1
ATOM 2413 C CA . TRP A 1 314 ? 2.020 -20.300 -20.893 1.00 72.75 314 TRP A CA 1
ATOM 2414 C C . TRP A 1 314 ? 2.042 -20.572 -19.382 1.00 72.75 314 TRP A C 1
ATOM 2416 O O . TRP A 1 314 ? 1.106 -21.151 -18.836 1.00 72.75 314 TRP A O 1
ATOM 2426 N N . ILE A 1 315 ? 3.075 -20.081 -18.685 1.00 73.81 315 ILE A N 1
ATOM 2427 C CA . ILE A 1 315 ? 3.280 -20.319 -17.246 1.00 73.81 315 ILE A CA 1
ATOM 2428 C C . ILE A 1 315 ? 2.112 -19.783 -16.415 1.00 73.81 315 ILE A C 1
ATOM 2430 O O . ILE A 1 315 ? 1.627 -20.465 -15.515 1.00 73.81 315 ILE A O 1
ATOM 2434 N N . ARG A 1 316 ? 1.670 -18.552 -16.693 1.00 69.88 316 ARG A N 1
ATOM 2435 C CA . ARG A 1 316 ? 0.731 -17.836 -15.822 1.00 69.88 316 ARG A CA 1
ATOM 2436 C C . ARG A 1 316 ? -0.727 -18.299 -15.929 1.00 69.88 316 ARG A C 1
ATOM 2438 O O . ARG A 1 316 ? -1.518 -17.888 -15.090 1.00 69.88 316 ARG A O 1
ATOM 2445 N N . ARG A 1 317 ? -1.097 -19.116 -16.925 1.00 68.25 317 ARG A N 1
ATOM 2446 C CA . ARG A 1 317 ? -2.473 -19.639 -17.088 1.00 68.25 317 ARG A CA 1
ATOM 2447 C C . ARG A 1 317 ? -2.619 -21.155 -16.912 1.00 68.25 317 ARG A C 1
ATOM 2449 O O . ARG A 1 317 ? -3.747 -21.628 -16.804 1.00 68.25 317 ARG A O 1
ATOM 2456 N N . GLU A 1 318 ? -1.523 -21.914 -16.869 1.00 63.34 318 GLU A N 1
ATOM 2457 C CA . GLU A 1 318 ? -1.547 -23.359 -16.569 1.00 63.34 318 GLU A CA 1
ATOM 2458 C C . GLU A 1 318 ? -1.291 -23.678 -15.077 1.00 63.34 318 GLU A C 1
ATOM 2460 O O . GLU A 1 318 ? -1.004 -24.825 -14.737 1.00 63.34 318 GLU A O 1
ATOM 2465 N N . ASP A 1 319 ? -1.353 -22.685 -14.176 1.00 53.50 319 ASP A N 1
ATOM 2466 C CA . ASP A 1 319 ? -1.003 -22.810 -12.744 1.00 53.50 319 ASP A CA 1
ATOM 2467 C C . ASP A 1 319 ? 0.367 -23.478 -12.499 1.00 53.50 319 ASP A C 1
ATOM 2469 O O . ASP A 1 319 ? 0.605 -24.111 -11.471 1.00 53.50 319 ASP A O 1
ATOM 2473 N N . GLY A 1 320 ? 1.280 -23.395 -13.475 1.00 52.44 320 GLY A N 1
ATOM 2474 C CA . GLY A 1 320 ? 2.574 -24.079 -13.435 1.00 52.44 320 GLY A CA 1
ATOM 2475 C C . GLY A 1 320 ? 2.506 -25.616 -13.442 1.00 52.44 320 GLY A C 1
ATOM 2476 O O . GLY A 1 320 ? 3.554 -26.256 -13.326 1.00 52.44 320 GLY A O 1
ATOM 2477 N N . ARG A 1 321 ? 1.328 -26.240 -13.613 1.00 46.38 321 ARG A N 1
ATOM 2478 C CA . ARG A 1 321 ? 1.167 -27.707 -13.629 1.00 46.38 321 ARG A CA 1
ATOM 2479 C C . ARG A 1 321 ? 1.660 -28.291 -14.956 1.00 46.38 321 ARG A C 1
ATOM 2481 O O . ARG A 1 321 ? 0.883 -28.630 -15.838 1.00 46.38 321 ARG A O 1
ATOM 2488 N N . GLY A 1 322 ? 2.980 -28.394 -15.092 1.00 53.06 322 GLY A N 1
ATOM 2489 C CA . GLY A 1 322 ? 3.652 -28.995 -16.250 1.00 53.06 322 GLY A CA 1
ATOM 2490 C C . GLY A 1 322 ? 4.946 -28.295 -16.667 1.00 53.06 322 GLY A C 1
ATOM 2491 O O . GLY A 1 322 ? 5.730 -28.854 -17.434 1.00 53.06 322 GLY A O 1
ATOM 2492 N N . PHE A 1 323 ? 5.219 -27.097 -16.143 1.00 50.28 323 PHE A N 1
ATOM 2493 C CA . PHE A 1 323 ? 6.408 -26.335 -16.508 1.00 50.28 323 PHE A CA 1
ATOM 2494 C C . PHE A 1 323 ? 7.640 -26.824 -15.734 1.00 50.28 323 PHE A C 1
ATOM 2496 O O . PHE A 1 323 ? 7.800 -26.551 -14.546 1.00 50.28 323 PHE A O 1
ATOM 2503 N N . ARG A 1 324 ? 8.539 -27.547 -16.414 1.00 56.72 324 ARG A N 1
ATOM 2504 C CA . ARG A 1 324 ? 9.867 -27.891 -15.887 1.00 56.72 324 ARG A CA 1
ATOM 2505 C C . ARG A 1 324 ? 10.911 -26.961 -16.515 1.00 56.72 324 ARG A C 1
ATOM 2507 O O . ARG A 1 324 ? 11.067 -27.009 -17.735 1.00 56.72 324 ARG A O 1
ATOM 2514 N N . PRO A 1 325 ? 11.680 -26.175 -15.735 1.00 53.34 325 PRO A N 1
ATOM 2515 C CA . PRO A 1 325 ? 12.675 -25.234 -16.272 1.00 53.34 325 PRO A CA 1
ATOM 2516 C C . PRO A 1 325 ? 13.764 -25.918 -17.118 1.00 53.34 325 PRO A C 1
ATOM 2518 O O . PRO A 1 325 ? 14.341 -25.297 -18.006 1.00 53.34 325 PRO A O 1
ATOM 2521 N N . ARG A 1 326 ? 13.981 -27.231 -16.932 1.00 51.50 326 ARG A N 1
ATOM 2522 C CA . ARG A 1 326 ? 14.862 -28.052 -17.782 1.00 51.50 326 ARG A CA 1
ATOM 2523 C C . ARG A 1 326 ? 14.449 -28.060 -19.263 1.00 51.50 326 A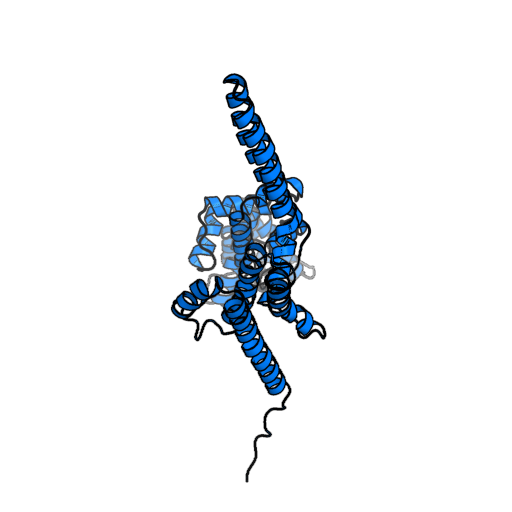RG A C 1
ATOM 2525 O O . ARG A 1 326 ? 15.302 -28.261 -20.119 1.00 51.50 326 ARG A O 1
ATOM 2532 N N . ASN A 1 327 ? 13.181 -27.790 -19.575 1.00 57.88 327 ASN A N 1
ATOM 2533 C CA . ASN A 1 327 ? 12.672 -27.742 -20.948 1.00 57.88 327 ASN A CA 1
ATOM 2534 C C . ASN A 1 327 ? 13.050 -26.446 -21.696 1.00 57.88 327 ASN A C 1
ATOM 2536 O O . ASN A 1 327 ? 12.795 -26.364 -22.890 1.00 57.88 327 ASN A O 1
ATOM 2540 N N . LEU A 1 328 ? 13.667 -25.456 -21.030 1.00 54.84 328 LEU A N 1
ATOM 2541 C CA . LEU A 1 328 ? 14.130 -24.192 -21.631 1.00 54.84 328 LEU A CA 1
ATOM 2542 C C . LEU A 1 328 ? 15.631 -24.149 -21.951 1.00 54.84 328 LEU A C 1
ATOM 2544 O O . LEU A 1 328 ? 16.059 -23.273 -22.700 1.00 54.84 328 LEU A O 1
ATOM 2548 N N . ILE A 1 329 ? 16.420 -25.108 -21.454 1.00 53.72 329 ILE A N 1
ATOM 2549 C CA . ILE A 1 329 ? 17.877 -25.144 -21.670 1.00 53.72 329 ILE A CA 1
ATOM 2550 C C . ILE A 1 329 ? 18.213 -25.429 -23.147 1.00 53.72 329 ILE A C 1
ATOM 2552 O O . ILE A 1 329 ? 19.070 -24.766 -23.720 1.00 53.72 329 ILE A O 1
ATOM 2556 N N . GLY A 1 330 ? 17.493 -26.352 -23.796 1.00 53.12 330 GLY A N 1
ATOM 2557 C CA . GLY A 1 330 ? 17.626 -26.620 -25.239 1.00 53.12 330 GLY A CA 1
ATOM 2558 C C . GLY A 1 330 ? 17.166 -25.454 -26.136 1.00 53.12 330 GLY A C 1
ATOM 2559 O O . GLY A 1 330 ? 17.918 -25.041 -27.019 1.00 53.12 330 GLY A O 1
ATOM 2560 N N . PRO A 1 331 ? 15.980 -24.862 -25.892 1.00 55.69 331 PRO A N 1
ATOM 2561 C CA . PRO A 1 331 ? 15.506 -23.662 -26.588 1.00 55.69 331 PRO A CA 1
ATOM 2562 C C . PRO A 1 331 ? 16.450 -22.458 -26.504 1.00 55.69 331 PRO A C 1
ATOM 2564 O O . PRO A 1 331 ? 16.599 -21.747 -27.492 1.00 55.69 331 PRO A O 1
ATOM 2567 N N . GLY A 1 332 ? 17.119 -22.246 -25.363 1.00 57.06 332 GLY A N 1
ATOM 2568 C CA . GLY A 1 332 ? 18.069 -21.141 -25.185 1.00 57.06 332 GLY A CA 1
ATOM 2569 C C . GLY A 1 332 ? 19.297 -21.220 -26.100 1.00 57.06 332 GLY A C 1
ATOM 2570 O O . GLY A 1 332 ? 19.827 -20.186 -26.491 1.00 57.06 332 GLY A O 1
ATOM 2571 N N . ILE A 1 333 ? 19.714 -22.429 -26.494 1.00 57.91 333 ILE A N 1
ATOM 2572 C CA . ILE A 1 333 ? 20.812 -22.650 -27.452 1.00 57.91 333 ILE A CA 1
ATOM 2573 C C . ILE A 1 333 ? 20.292 -22.552 -28.896 1.00 57.91 333 ILE A C 1
ATOM 2575 O O . ILE A 1 333 ? 20.950 -21.974 -29.757 1.00 57.91 333 ILE A O 1
ATOM 2579 N N . GLY A 1 334 ? 19.075 -23.044 -29.159 1.00 58.38 334 GLY A N 1
ATOM 2580 C CA . GLY A 1 334 ? 18.414 -22.920 -30.464 1.00 58.38 334 GLY A CA 1
ATOM 2581 C C . GLY A 1 334 ? 18.066 -21.480 -30.860 1.00 58.38 334 GLY A C 1
ATOM 2582 O O . GLY A 1 334 ? 17.899 -21.202 -32.039 1.00 58.38 334 GLY A O 1
ATOM 2583 N N . MET A 1 335 ? 18.011 -20.546 -29.907 1.00 63.16 335 MET A N 1
ATOM 2584 C CA . MET A 1 335 ? 17.745 -19.126 -30.166 1.00 63.16 335 MET A CA 1
ATOM 2585 C C . MET A 1 335 ? 18.819 -18.407 -30.986 1.00 63.16 335 MET A C 1
ATOM 2587 O O . MET A 1 335 ? 18.515 -17.372 -31.568 1.00 63.16 335 MET A O 1
ATOM 2591 N N . PHE A 1 336 ? 20.043 -18.938 -31.063 1.00 66.50 336 PHE A N 1
ATOM 2592 C CA . PHE A 1 336 ? 21.090 -18.399 -31.941 1.00 66.50 336 PHE A CA 1
ATOM 2593 C C . PHE A 1 336 ? 20.868 -18.757 -33.421 1.00 66.50 336 PHE A C 1
ATOM 2595 O O . PHE A 1 336 ? 21.559 -18.235 -34.294 1.00 66.50 336 PHE A O 1
ATOM 2602 N N . VAL A 1 337 ? 19.893 -19.630 -33.698 1.00 80.25 337 VAL A N 1
ATOM 2603 C CA . VAL A 1 337 ? 19.390 -19.957 -35.032 1.00 80.25 337 VAL A CA 1
ATOM 2604 C C . VAL A 1 337 ? 17.995 -19.322 -35.166 1.00 80.25 337 VAL A C 1
ATOM 2606 O O . VAL A 1 337 ? 17.041 -19.805 -34.546 1.00 80.25 337 VAL A O 1
ATOM 2609 N N . PRO A 1 338 ? 17.849 -18.217 -35.921 1.00 75.44 338 PRO A N 1
ATOM 2610 C CA . PRO A 1 338 ? 16.617 -17.425 -35.961 1.00 75.44 338 PRO A CA 1
ATOM 2611 C C . PRO A 1 338 ? 15.363 -18.227 -36.320 1.00 75.44 338 PRO A C 1
ATOM 2613 O O . PRO A 1 338 ? 14.286 -17.993 -35.773 1.00 75.44 338 PRO A O 1
ATOM 2616 N N . GLU A 1 339 ? 15.507 -19.213 -37.200 1.00 82.12 339 GLU A N 1
ATOM 2617 C CA . GLU A 1 339 ? 14.443 -20.088 -37.687 1.00 82.12 339 GLU A CA 1
ATOM 2618 C C . GLU A 1 339 ? 13.912 -20.984 -36.562 1.00 82.12 339 GLU A C 1
ATOM 2620 O O . GLU A 1 339 ? 12.700 -21.121 -36.382 1.00 82.12 339 GLU A O 1
ATOM 2625 N N . VAL A 1 340 ? 14.820 -21.541 -35.753 1.00 80.31 340 VAL A N 1
ATOM 2626 C CA . VAL A 1 340 ? 14.485 -22.377 -34.591 1.00 80.31 340 VAL A CA 1
ATOM 2627 C C . VAL A 1 340 ? 13.811 -21.531 -33.513 1.00 80.31 340 VAL A C 1
ATOM 2629 O O . VAL A 1 340 ? 12.795 -21.945 -32.949 1.00 80.31 340 VAL A O 1
ATOM 2632 N N . GLY A 1 341 ? 14.318 -20.320 -33.262 1.00 77.62 341 GLY A N 1
ATOM 2633 C CA . GLY A 1 341 ? 13.695 -19.377 -32.333 1.00 77.62 341 GLY A CA 1
ATOM 2634 C C . GLY A 1 341 ? 12.280 -18.969 -32.763 1.00 77.62 341 GLY A C 1
ATOM 2635 O O . GLY A 1 341 ? 11.357 -19.008 -31.947 1.00 77.62 341 GLY A O 1
ATOM 2636 N N . CYS A 1 342 ? 12.071 -18.661 -34.047 1.00 81.44 342 CYS A N 1
ATOM 2637 C CA . CYS A 1 342 ? 10.749 -18.346 -34.598 1.00 81.44 342 CYS A CA 1
ATOM 2638 C C . CYS A 1 342 ? 9.775 -19.517 -34.473 1.00 81.44 342 CYS A C 1
ATOM 2640 O O . CYS A 1 342 ? 8.656 -19.337 -33.984 1.00 81.44 342 CYS A O 1
ATOM 2642 N N . ALA A 1 343 ? 10.201 -20.718 -34.878 1.00 83.75 343 ALA A N 1
ATOM 2643 C CA . ALA A 1 343 ? 9.388 -21.925 -34.784 1.00 83.75 343 ALA A CA 1
ATOM 2644 C C . ALA A 1 343 ? 8.931 -22.172 -33.342 1.00 83.75 343 ALA A C 1
ATOM 2646 O O . ALA A 1 343 ? 7.771 -22.499 -33.104 1.00 83.75 343 ALA A O 1
ATOM 2647 N N . LEU A 1 344 ? 9.813 -21.943 -32.368 1.00 81.81 344 LEU A N 1
ATOM 2648 C CA . LEU A 1 344 ? 9.509 -22.150 -30.960 1.00 81.81 344 LEU A CA 1
ATOM 2649 C C . LEU A 1 344 ? 8.525 -21.109 -30.399 1.00 81.81 344 LEU A C 1
ATOM 2651 O O . LEU A 1 344 ? 7.591 -21.477 -29.684 1.00 81.81 344 LEU A O 1
ATOM 2655 N N . VAL A 1 345 ? 8.675 -19.828 -30.762 1.00 82.38 345 VAL A N 1
ATOM 2656 C CA . VAL A 1 345 ? 7.711 -18.768 -30.404 1.00 82.38 345 VAL A CA 1
ATOM 2657 C C . VAL A 1 345 ? 6.328 -19.074 -30.983 1.00 82.38 345 VAL A C 1
ATOM 2659 O O . VAL A 1 345 ? 5.326 -18.992 -30.268 1.00 82.38 345 VAL A O 1
ATOM 2662 N N . LEU A 1 346 ? 6.263 -19.461 -32.260 1.00 84.44 346 LEU A N 1
ATOM 2663 C CA . LEU A 1 346 ? 5.011 -19.800 -32.937 1.00 84.44 346 LEU A CA 1
ATOM 2664 C C . LEU A 1 346 ? 4.380 -21.074 -32.372 1.00 84.44 346 LEU A C 1
ATOM 2666 O O . LEU A 1 346 ? 3.164 -21.117 -32.196 1.00 84.44 346 LEU A O 1
ATOM 2670 N N . LEU A 1 347 ? 5.174 -22.090 -32.034 1.00 84.00 347 LEU A N 1
ATOM 2671 C CA . LEU A 1 347 ? 4.680 -23.324 -31.425 1.00 84.00 347 LEU A CA 1
ATOM 2672 C C . LEU A 1 347 ? 4.055 -23.046 -30.056 1.00 84.00 347 LEU A C 1
ATOM 2674 O O . LEU A 1 347 ? 2.921 -23.454 -29.814 1.00 84.00 347 LEU A O 1
ATOM 2678 N N . LEU A 1 348 ? 4.731 -22.292 -29.183 1.00 79.25 348 LEU A N 1
ATOM 2679 C CA . LEU A 1 348 ? 4.184 -21.892 -27.879 1.00 79.25 348 LEU A CA 1
ATOM 2680 C C . LEU A 1 348 ? 2.922 -21.030 -28.021 1.00 79.25 348 LEU A C 1
ATOM 2682 O O . LEU A 1 348 ? 1.969 -21.178 -27.256 1.00 79.25 348 LEU A O 1
ATOM 2686 N N . TRP A 1 349 ? 2.889 -20.142 -29.016 1.00 81.62 349 TRP A N 1
ATOM 2687 C CA . TRP A 1 349 ? 1.727 -19.299 -29.272 1.00 81.62 349 TRP A CA 1
ATOM 2688 C C . TRP A 1 349 ? 0.527 -20.088 -29.812 1.00 81.62 349 TRP A C 1
ATOM 2690 O O . TRP A 1 349 ? -0.582 -19.928 -29.307 1.00 81.62 349 TRP A O 1
ATOM 2700 N N . THR A 1 350 ? 0.727 -20.949 -30.812 1.00 81.50 350 THR A N 1
ATOM 2701 C CA . THR A 1 350 ? -0.345 -21.736 -31.453 1.00 81.50 350 THR A CA 1
ATOM 2702 C C . THR A 1 350 ? -0.960 -22.743 -30.490 1.00 81.50 350 THR A C 1
ATOM 2704 O O . THR A 1 350 ? -2.184 -22.825 -30.383 1.00 81.50 350 THR A O 1
ATOM 2707 N N . THR A 1 351 ? -0.126 -23.470 -29.746 1.00 78.12 351 THR A N 1
ATOM 2708 C CA . THR A 1 351 ? -0.570 -24.430 -28.723 1.00 78.12 351 THR A CA 1
ATOM 2709 C C . THR A 1 351 ? -1.419 -23.754 -27.649 1.00 78.12 351 THR A C 1
ATOM 2711 O O . THR A 1 351 ? -2.469 -24.277 -27.270 1.00 78.12 351 THR A O 1
ATOM 2714 N N . TRP A 1 352 ? -1.028 -22.553 -27.217 1.00 76.00 352 TRP A N 1
ATOM 2715 C CA . TRP A 1 352 ? -1.840 -21.727 -26.330 1.00 76.00 352 TRP A CA 1
ATOM 2716 C C . TRP A 1 352 ? -3.148 -21.255 -26.997 1.00 76.00 352 TRP A C 1
ATOM 2718 O O . TRP A 1 352 ? -4.226 -21.447 -26.431 1.00 76.00 352 TRP A O 1
ATOM 2728 N N . PHE A 1 353 ? -3.083 -20.676 -28.201 1.00 76.25 353 PHE A N 1
ATOM 2729 C CA . PHE A 1 353 ? -4.234 -20.072 -28.888 1.00 76.25 353 PHE A CA 1
ATOM 2730 C C . PHE A 1 353 ? -5.340 -21.096 -29.176 1.00 76.25 353 PHE A C 1
ATOM 2732 O O . PHE A 1 353 ? -6.522 -20.821 -28.951 1.00 76.25 353 PHE A O 1
ATOM 2739 N N . LEU A 1 354 ? -4.956 -22.296 -29.621 1.00 75.56 354 LEU A N 1
ATOM 2740 C CA . LEU A 1 354 ? -5.878 -23.403 -29.872 1.00 75.56 354 LEU A CA 1
ATOM 2741 C C . LEU A 1 354 ? -6.552 -23.872 -28.576 1.00 75.56 354 LEU A C 1
ATOM 2743 O O . LEU A 1 354 ? -7.773 -24.007 -28.538 1.00 75.56 354 LEU A O 1
ATOM 2747 N N . ARG A 1 355 ? -5.795 -24.042 -27.484 1.00 72.75 355 ARG A N 1
ATOM 2748 C CA . ARG A 1 355 ? -6.351 -24.453 -26.181 1.00 72.75 355 ARG A CA 1
ATOM 2749 C C . ARG A 1 355 ? -7.306 -23.416 -25.587 1.00 72.75 355 ARG A C 1
ATOM 2751 O O . ARG A 1 355 ? -8.348 -23.791 -25.055 1.00 72.75 355 ARG A O 1
ATOM 2758 N N . ASP A 1 356 ? -6.981 -22.128 -25.690 1.00 71.62 356 ASP A N 1
ATOM 2759 C CA . ASP A 1 356 ? -7.823 -21.025 -25.202 1.00 71.62 356 ASP A CA 1
ATOM 2760 C C . ASP A 1 356 ? -9.143 -20.929 -25.994 1.00 71.62 356 ASP A C 1
ATOM 2762 O O . ASP A 1 356 ? -10.205 -20.664 -25.430 1.00 71.62 356 ASP A O 1
ATOM 2766 N N . ARG A 1 357 ? -9.113 -21.205 -27.307 1.00 72.06 357 ARG A N 1
ATOM 2767 C CA . ARG A 1 357 ? -10.327 -21.347 -28.129 1.00 72.06 357 ARG A CA 1
ATOM 2768 C C . ARG A 1 357 ? -11.160 -22.567 -27.725 1.00 72.06 357 ARG A C 1
ATOM 2770 O O . ARG A 1 357 ? -12.362 -22.405 -27.531 1.00 72.06 357 ARG A O 1
ATOM 2777 N N . CYS A 1 358 ? -10.544 -23.734 -27.534 1.00 70.62 358 CYS A N 1
ATOM 2778 C CA . CYS A 1 358 ? -11.254 -24.948 -27.117 1.00 70.62 358 CYS A CA 1
ATOM 2779 C C . CYS A 1 358 ? -11.907 -24.805 -25.733 1.00 70.62 358 CYS A C 1
ATOM 2781 O O . CYS A 1 358 ? -13.055 -25.206 -25.564 1.00 70.62 358 CYS A O 1
ATOM 2783 N N . ARG A 1 359 ? -11.224 -24.181 -24.759 1.00 68.44 359 ARG A N 1
ATOM 2784 C CA . ARG A 1 359 ? -11.799 -23.924 -23.424 1.00 68.44 359 ARG A CA 1
ATOM 2785 C C . ARG A 1 359 ? -13.005 -22.986 -23.467 1.00 68.44 359 ARG A C 1
ATOM 2787 O O . ARG A 1 359 ? -13.976 -23.224 -22.758 1.00 68.44 359 ARG A O 1
ATOM 2794 N N . ARG A 1 360 ? -12.971 -21.938 -24.297 1.00 66.94 360 ARG A N 1
ATOM 2795 C CA . ARG A 1 360 ? -14.129 -21.043 -24.462 1.00 66.94 360 ARG A CA 1
ATOM 2796 C C . ARG A 1 360 ? -15.327 -21.775 -25.064 1.00 66.94 360 ARG A C 1
ATOM 2798 O O . ARG A 1 360 ? -16.410 -21.698 -24.506 1.00 66.94 360 ARG A O 1
ATOM 2805 N N . LEU A 1 361 ? -15.098 -22.583 -26.100 1.00 64.62 361 LEU A N 1
ATOM 2806 C CA . LEU A 1 361 ? -16.147 -23.414 -26.698 1.00 64.62 361 LEU A CA 1
ATOM 2807 C C . LEU A 1 361 ? -16.761 -24.405 -25.694 1.00 64.62 361 LEU A C 1
ATOM 2809 O O . LEU A 1 361 ? -17.958 -24.650 -25.759 1.00 64.62 361 LEU A O 1
ATOM 2813 N N . SER A 1 362 ? -15.979 -24.940 -24.745 1.00 61.31 362 SER A N 1
ATOM 2814 C CA . SER A 1 362 ? -16.503 -25.837 -23.700 1.00 61.31 362 SER A CA 1
ATOM 2815 C C . SER A 1 362 ? -17.324 -25.148 -22.605 1.00 61.31 362 SER A C 1
ATOM 2817 O O . SER A 1 362 ? -18.124 -25.816 -21.965 1.00 61.31 362 SER A O 1
ATOM 2819 N N . ILE A 1 363 ? -17.126 -23.844 -22.372 1.00 60.22 363 ILE A N 1
ATOM 2820 C CA . ILE A 1 363 ? -17.879 -23.070 -21.365 1.00 60.22 363 ILE A CA 1
ATOM 2821 C C . ILE A 1 363 ? -19.218 -22.584 -21.941 1.00 60.22 363 ILE A C 1
ATOM 2823 O O . ILE A 1 363 ? -20.194 -22.476 -21.206 1.00 60.22 363 ILE A O 1
ATOM 2827 N N . ASP A 1 364 ? -19.273 -22.339 -23.253 1.00 57.22 364 ASP A N 1
ATOM 2828 C CA . ASP A 1 364 ? -20.483 -21.896 -23.959 1.00 57.22 364 ASP A CA 1
ATOM 2829 C C . ASP A 1 364 ? -21.433 -23.059 -24.331 1.00 57.22 364 ASP A C 1
ATOM 2831 O O . ASP A 1 364 ? -22.532 -22.830 -24.840 1.00 57.22 364 ASP A O 1
ATOM 2835 N N . LEU A 1 365 ? -21.036 -24.312 -24.080 1.00 52.50 365 LEU A N 1
ATOM 2836 C CA . LEU A 1 365 ? -21.912 -25.477 -24.202 1.00 52.50 365 LEU A CA 1
ATOM 2837 C C . LEU A 1 365 ? -22.787 -25.583 -22.939 1.00 52.50 365 LEU A C 1
ATOM 2839 O O . LEU A 1 365 ? -22.238 -25.628 -21.835 1.00 52.50 365 LEU A O 1
ATOM 2843 N N . PRO A 1 366 ? -24.130 -25.646 -23.059 1.00 51.41 366 PRO A N 1
ATOM 2844 C CA . PRO A 1 366 ? -24.983 -25.909 -21.907 1.00 51.41 366 PRO A CA 1
ATOM 2845 C C . PRO A 1 366 ? -24.557 -27.235 -21.258 1.00 51.41 366 PRO A C 1
ATOM 2847 O O . PRO A 1 366 ? -24.139 -28.150 -21.979 1.00 51.41 366 PRO A O 1
ATOM 2850 N N . PRO A 1 367 ? -24.638 -27.361 -19.917 1.00 52.38 367 PRO A N 1
ATOM 2851 C CA . PRO A 1 367 ? -24.327 -28.621 -19.260 1.00 52.38 367 PRO A CA 1
ATOM 2852 C C . PRO A 1 367 ? -25.148 -29.733 -19.927 1.00 52.38 367 PRO A C 1
ATOM 2854 O O . PRO A 1 367 ? -26.317 -29.495 -20.256 1.00 52.38 367 PRO A O 1
ATOM 2857 N N . PRO A 1 368 ? -24.555 -30.915 -20.182 1.00 52.28 368 PRO A N 1
ATOM 2858 C CA . PRO A 1 368 ? -25.291 -32.015 -20.783 1.00 52.28 368 PRO A CA 1
ATOM 2859 C C . PRO A 1 368 ? -26.544 -32.243 -19.945 1.00 52.28 368 PRO A C 1
ATOM 2861 O O . PRO A 1 368 ? -26.449 -32.352 -18.721 1.00 52.28 368 PRO A O 1
ATOM 2864 N N . ALA A 1 369 ? -27.709 -32.239 -20.602 1.00 49.09 369 ALA A N 1
ATOM 2865 C CA . ALA A 1 369 ? -28.973 -32.527 -19.948 1.00 49.09 369 ALA A CA 1
ATOM 2866 C C . ALA A 1 369 ? -28.775 -33.814 -19.150 1.00 49.09 369 ALA A C 1
ATOM 2868 O O . ALA A 1 369 ? -28.438 -34.849 -19.729 1.00 49.09 369 ALA A O 1
ATOM 2869 N N . SER A 1 370 ? -28.895 -33.723 -17.825 1.00 48.28 370 SER A N 1
ATOM 2870 C CA . SER A 1 370 ? -28.904 -34.889 -16.956 1.00 48.28 370 SER A CA 1
ATOM 2871 C C . SER A 1 370 ? -29.990 -35.806 -17.495 1.00 48.28 370 SER A C 1
ATOM 2873 O O . SER A 1 370 ? -31.179 -35.497 -17.391 1.00 48.28 370 SER A O 1
ATOM 2875 N N . GLY A 1 371 ? -29.569 -36.874 -18.168 1.00 43.22 371 GLY A N 1
ATOM 2876 C CA . GLY A 1 371 ? -30.463 -37.887 -18.682 1.00 43.22 371 GLY A CA 1
ATOM 2877 C C . GLY A 1 371 ? -31.145 -38.537 -17.494 1.00 43.22 371 GLY A C 1
ATOM 2878 O O . GLY A 1 371 ? -30.569 -39.412 -16.858 1.00 43.22 371 GLY A O 1
ATOM 2879 N N . ASN A 1 372 ? -32.364 -38.094 -17.198 1.00 46.62 372 ASN A N 1
ATOM 2880 C CA . ASN A 1 372 ? -33.328 -38.917 -16.495 1.00 46.62 372 ASN A CA 1
ATOM 2881 C C . ASN A 1 372 ? -33.675 -40.066 -17.439 1.00 46.62 372 ASN A C 1
ATOM 2883 O O . ASN A 1 372 ? -34.539 -39.939 -18.306 1.00 46.62 372 ASN A O 1
ATOM 2887 N N . THR A 1 373 ? -32.962 -41.174 -17.295 1.00 42.97 373 THR A N 1
ATOM 2888 C CA . THR A 1 373 ? -33.481 -42.479 -17.682 1.00 42.97 373 THR A CA 1
ATOM 2889 C C . THR A 1 373 ? -34.201 -43.054 -16.471 1.00 42.97 373 THR A C 1
ATOM 2891 O O . THR A 1 373 ? -33.575 -43.254 -15.432 1.00 42.97 373 THR A O 1
ATOM 2894 N N . VAL A 1 374 ? -35.515 -43.191 -16.662 1.00 41.66 374 VAL A N 1
ATOM 2895 C CA . VAL A 1 374 ? -36.537 -43.976 -15.945 1.00 41.66 374 VAL A CA 1
ATOM 2896 C C . VAL A 1 374 ? -36.011 -45.010 -14.956 1.00 41.66 374 VAL A C 1
ATOM 2898 O O . VAL A 1 374 ? -35.147 -45.819 -15.362 1.00 41.66 374 VAL A O 1
#

Sequence (374 aa):
MAELEGAVHVSGHAHTILRMAHLSSPEDFGPWLEATPVLWSLRYKPLVGDALLDELARSHNSVSAANMGLLARCFGWDDVHDGVDPDRLASIQSRGHRRWAAESGNAAELSALLEEEGSLRLGRVTLARCLRYLSQPWHARRSLWQAQLPEHIIEVNALLDALERGGQEPLPAAWDRQQVQFWRSLADVSRPNRWRCQVNALRGGLLAALTLAIAGGSTLMSLAQRDLRTAAALGIGGVLLGVLLALAGALWVHVRWALRQLTLDLSPSRWGWLLALPAPLIALASLILVHGLDLRLEGTLLLFPGLALATARWIRREDGRGFRPRNLIGPGIGMFVPEVGCALVLLLWTTWFLRDRCRRLSIDLPPPASGNTV

pLDDT: mean 82.46, std 12.97, range [38.59, 96.56]

Secondary structure (DSSP, 8-state):
-----S---HHHHHHHHHHHHHHS-HHHHHHHHHT-GGGG-TTHHHHHHHHHHHHHHH------HHHHHHHHHHHTTTSTTS---HHHHHHHHHHHHHHHHHHHT-HHHHHHHHHHTTS----HHHHHHHHHHHTSPP-HHHHHHHTTSHHHHHHHHHHHHHHHTTTTS---TTS-HHHHHHHHHHH--SS--HHHHHHHHHHHHHHHHHHHHHHHHHHHHHHHTT-HHHHHHHHHHHHHHHHHHHHHHHHHHHHHHHHHHHHT---SSTTHHHHHTHHHHHHHHHHIIIIIS--HHHHHHHHHHHHHHHHHHHHHHTTTTT--GGGGHHHHHHTTSHHHHHHHHHHHHHHHHHHHHHHHHHHSSPPPP-----